Protein AF-H6QSP3-F1 (afdb_monomer_lite)

Secondary structure (DSSP, 8-state):
--TTHHHHHHHHHHHHHHHHHTTTS--HHHHHHHHHHHHHHHTS-HHHHHHHH--SPPPSS----HHHHHHHHHHHHHHHHS--------TTEEE-SSSSEEEETT-SSTTEEEEEEB-TTSPBPPHHHHHHHHHHHHHHHHHHHHHHHHHTT--HHHHHHHHHHHHHHHHHHHH--STT---SSEEEE-STT--TTT-TT-GGGGG--HHHHHHHHHHHS---HHHHHHHHHHHHHHHHHHH-HHHHHHHH-

Sequence (253 aa):
MVPETAPHLVDTFQAAHEDDSTRTWSSPESEKMIGFLFKMLEKERIGYVAQYFNAGPMSTKPPNTPENVYLQQFYAKFYTSCDKTNRCISQGSAYHPKLSITMDVTARRKGYGLIRISKEDKNVVPLPEIYRRFNKLVKALYYFHSRILAHLKVGEHKSKKRKGELFLWLIEIIIGPKKGHFPLVGFTKINENLAPWEDVTHEAFGSLKQIHVQLIKYFSQWETEDALKRTAAVVTTAWFQDHYPADMARLIA

Foldseek 3Di:
DDPPVQVVLLVVVCVVCVVVQVVLPQDPLLVLLLVLLVVVCVVDDPVVLCVLLPLDADDPDDDPDPVVVLLVVLLVVLLVLFDQPPDFQDPLKDQDPPFQKIWQLVDPDFQKIFIFGHAPVRGGQHPVLLSRLLSSLLSNLLVSLLVLCVVVVPDDVVSSVLSVVLSVQVSCQARNPPPLEDHNGGMDGHDGSDDLSSDPPRSRVVRDHPLNRLSSPSSHDRDDSVSSSSNSSSSNSVSCVVPPVVSSVVSSD

Structure (mmCIF, N/CA/C/O backbone):
data_AF-H6QSP3-F1
#
_entry.id   AF-H6QSP3-F1
#
loop_
_atom_site.group_PDB
_atom_site.id
_atom_site.type_symbol
_atom_site.label_atom_id
_atom_site.label_alt_id
_atom_site.label_comp_id
_atom_site.label_asym_id
_atom_site.label_entity_id
_atom_site.label_seq_id
_atom_site.pdbx_PDB_ins_code
_atom_site.Cartn_x
_atom_site.Cartn_y
_atom_site.Cartn_z
_atom_site.occupancy
_atom_site.B_iso_or_equiv
_atom_site.auth_seq_id
_atom_site.auth_comp_id
_atom_site.auth_asym_id
_atom_site.auth_atom_id
_atom_site.pdbx_PDB_model_num
ATOM 1 N N . MET A 1 1 ? 11.652 -3.000 -40.294 1.00 33.41 1 MET A N 1
ATOM 2 C CA . MET A 1 1 ? 11.414 -3.264 -38.859 1.00 33.41 1 MET A CA 1
ATOM 3 C C . MET A 1 1 ? 10.178 -2.482 -38.491 1.00 33.41 1 MET A C 1
ATOM 5 O O . MET A 1 1 ? 10.233 -1.265 -38.574 1.00 33.41 1 MET A O 1
ATOM 9 N N . VAL A 1 2 ? 9.056 -3.158 -38.261 1.00 31.02 2 VAL A N 1
ATOM 10 C CA . VAL A 1 2 ? 7.745 -2.511 -38.114 1.00 31.02 2 VAL A CA 1
ATOM 11 C C . VAL A 1 2 ? 7.520 -2.192 -36.629 1.00 31.02 2 VAL A C 1
ATOM 13 O O . VAL A 1 2 ? 7.447 -3.131 -35.842 1.00 31.02 2 VAL A O 1
ATOM 16 N N . PRO A 1 3 ? 7.431 -0.909 -36.224 1.00 35.66 3 PRO A N 1
ATOM 17 C CA . PRO A 1 3 ? 7.110 -0.495 -34.853 1.00 35.66 3 PRO A CA 1
ATOM 18 C C . PRO A 1 3 ? 5.602 -0.576 -34.532 1.00 35.66 3 PRO A C 1
ATOM 20 O O . PRO A 1 3 ? 5.185 -0.228 -33.433 1.00 35.66 3 PRO A O 1
ATOM 23 N N . GLU A 1 4 ? 4.774 -1.004 -35.489 1.00 35.66 4 GLU A N 1
ATOM 24 C CA . GLU A 1 4 ? 3.303 -0.937 -35.432 1.00 35.66 4 GLU A CA 1
ATOM 25 C C . GLU A 1 4 ? 2.636 -2.129 -34.723 1.00 35.66 4 GLU A C 1
ATOM 27 O O . GLU A 1 4 ? 1.429 -2.109 -34.494 1.00 35.66 4 GLU A O 1
ATOM 32 N N . THR A 1 5 ? 3.385 -3.163 -34.328 1.00 44.62 5 THR A N 1
ATOM 33 C CA . THR A 1 5 ? 2.820 -4.347 -33.655 1.00 44.62 5 THR A CA 1
ATOM 34 C C . THR A 1 5 ? 2.544 -4.135 -32.167 1.00 44.62 5 THR A C 1
ATOM 36 O O . THR A 1 5 ? 1.601 -4.723 -31.647 1.00 44.62 5 THR A O 1
ATOM 39 N N . ALA A 1 6 ? 3.306 -3.284 -31.472 1.00 51.25 6 ALA A N 1
ATOM 40 C CA . ALA A 1 6 ? 3.118 -3.066 -30.035 1.00 51.25 6 ALA A CA 1
ATOM 41 C C . ALA A 1 6 ? 1.780 -2.377 -29.688 1.00 51.25 6 ALA A C 1
ATOM 43 O O . ALA A 1 6 ? 1.094 -2.881 -28.801 1.00 51.25 6 ALA A O 1
ATOM 44 N N . PRO A 1 7 ? 1.340 -1.305 -30.385 1.00 47.44 7 PRO A N 1
ATOM 45 C CA . PRO A 1 7 ? 0.039 -0.690 -30.119 1.00 47.44 7 PRO A CA 1
ATOM 46 C C . PRO A 1 7 ? -1.115 -1.656 -30.390 1.00 47.44 7 PRO A C 1
ATOM 48 O O . PRO A 1 7 ? -1.968 -1.834 -29.535 1.00 47.44 7 PRO A O 1
ATOM 51 N N . HIS A 1 8 ? -1.084 -2.373 -31.519 1.00 43.56 8 HIS A N 1
ATOM 52 C CA . HIS A 1 8 ? -2.148 -3.308 -31.884 1.00 43.56 8 HIS A CA 1
ATOM 53 C C . HIS A 1 8 ? -2.240 -4.498 -30.917 1.00 43.56 8 HIS A C 1
ATOM 55 O O . HIS A 1 8 ? -3.339 -4.938 -30.592 1.00 43.56 8 HIS A O 1
ATOM 61 N N . LEU A 1 9 ? -1.117 -5.043 -30.436 1.00 46.47 9 LEU A N 1
ATOM 62 C CA . LEU A 1 9 ? -1.121 -6.126 -29.440 1.00 46.47 9 LEU A CA 1
ATOM 63 C C . LEU A 1 9 ? -1.622 -5.638 -28.077 1.00 46.47 9 LEU A C 1
ATOM 65 O O . LEU A 1 9 ? -2.381 -6.345 -27.417 1.00 46.47 9 LEU A O 1
ATOM 69 N N . VAL A 1 10 ? -1.260 -4.411 -27.699 1.00 48.28 10 VAL A N 1
ATOM 70 C CA . VAL A 1 10 ? -1.771 -3.733 -26.505 1.00 48.28 10 VAL A CA 1
ATOM 71 C C . VAL A 1 10 ? -3.276 -3.479 -26.623 1.00 48.28 10 VAL A C 1
ATOM 73 O O . VAL A 1 10 ? -3.996 -3.770 -25.674 1.00 48.28 10 VAL A O 1
ATOM 76 N N . ASP A 1 11 ? -3.769 -3.026 -27.774 1.00 47.22 11 ASP A N 1
ATOM 77 C CA . ASP A 1 11 ? -5.193 -2.783 -28.035 1.00 47.22 11 ASP A CA 1
ATOM 78 C C . ASP A 1 11 ? -5.989 -4.094 -28.115 1.00 47.22 11 ASP A C 1
ATOM 80 O O . ASP A 1 11 ? -7.104 -4.173 -27.612 1.00 47.22 11 ASP A O 1
ATOM 84 N N . THR A 1 12 ? -5.408 -5.161 -28.672 1.00 48.44 12 THR A N 1
ATOM 85 C CA . THR A 1 12 ? -6.046 -6.489 -28.752 1.00 48.44 12 THR A CA 1
ATOM 86 C C . THR A 1 12 ? -6.122 -7.152 -27.375 1.00 48.44 12 THR A C 1
ATOM 88 O O . THR A 1 12 ? -7.147 -7.734 -27.024 1.00 48.44 12 THR A O 1
ATOM 91 N N . PHE A 1 13 ? -5.070 -7.032 -26.559 1.00 49.88 13 PHE A N 1
ATOM 92 C CA . PHE A 1 13 ? -5.072 -7.484 -25.166 1.00 49.88 13 PHE A CA 1
ATOM 93 C C . PHE A 1 13 ? -6.041 -6.657 -24.314 1.00 49.88 13 PHE A C 1
ATOM 95 O O . PHE A 1 13 ? -6.789 -7.206 -23.508 1.00 49.88 13 PHE A O 1
ATOM 102 N N . GLN A 1 14 ? -6.081 -5.339 -24.526 1.00 48.78 14 GLN A N 1
ATOM 103 C CA . GLN A 1 14 ? -7.055 -4.460 -23.890 1.00 48.78 14 GLN A CA 1
ATOM 104 C C . GLN A 1 14 ? -8.477 -4.822 -24.299 1.00 48.78 14 GLN A C 1
ATOM 106 O O . GLN A 1 14 ? -9.283 -5.001 -23.410 1.00 48.78 14 GLN A O 1
ATOM 111 N N . ALA A 1 15 ? -8.788 -5.050 -25.571 1.00 49.44 15 ALA A N 1
ATOM 112 C CA . ALA A 1 15 ? -10.122 -5.480 -25.990 1.00 49.44 15 ALA A CA 1
ATOM 113 C C . ALA A 1 15 ? -10.512 -6.851 -25.400 1.00 49.44 15 ALA A C 1
ATOM 115 O O . ALA A 1 15 ? -11.664 -7.065 -25.028 1.00 49.44 15 ALA A O 1
ATOM 116 N N . ALA A 1 16 ? -9.550 -7.771 -25.256 1.00 44.62 16 ALA A N 1
ATOM 117 C CA . ALA A 1 16 ? -9.775 -9.085 -24.654 1.00 44.62 16 ALA A CA 1
ATOM 118 C C . ALA A 1 16 ? -9.947 -9.042 -23.126 1.00 44.62 16 ALA A C 1
ATOM 120 O O . ALA A 1 16 ? -10.483 -9.987 -22.547 1.00 44.62 16 ALA A O 1
ATOM 121 N N . HIS A 1 17 ? -9.453 -8.000 -22.454 1.00 44.69 17 HIS A N 1
ATOM 122 C CA . HIS A 1 17 ? -9.457 -7.882 -20.991 1.00 44.69 17 HIS A CA 1
ATOM 123 C C . HIS A 1 17 ? -10.157 -6.615 -20.489 1.00 44.69 17 HIS A C 1
ATOM 125 O O . HIS A 1 17 ? -10.226 -6.400 -19.286 1.00 44.69 17 HIS A O 1
ATOM 131 N N . GLU A 1 18 ? -10.718 -5.776 -21.355 1.00 41.81 18 GLU A N 1
ATOM 132 C CA . GLU A 1 18 ? -11.530 -4.613 -20.989 1.00 41.81 18 GLU A CA 1
ATOM 133 C C . GLU A 1 18 ? -12.836 -5.073 -20.352 1.00 41.81 18 GLU A C 1
ATOM 135 O O . GLU A 1 18 ? -13.265 -4.466 -19.378 1.00 41.81 18 GLU A O 1
ATOM 140 N N . ASP A 1 19 ? -13.396 -6.204 -20.787 1.00 35.31 19 ASP A N 1
ATOM 141 C CA . ASP A 1 19 ? -14.609 -6.773 -20.186 1.00 35.31 19 ASP A CA 1
ATOM 142 C C . ASP A 1 19 ? -14.331 -7.485 -18.838 1.00 35.31 19 ASP A C 1
ATOM 144 O O . ASP A 1 19 ? -15.218 -7.604 -17.997 1.00 35.31 19 ASP A O 1
ATOM 148 N N . ASP A 1 20 ? -13.081 -7.890 -18.565 1.00 36.78 20 ASP A N 1
ATOM 149 C CA . ASP A 1 20 ? -12.691 -8.592 -17.321 1.00 36.78 20 ASP A CA 1
ATOM 150 C C . ASP A 1 20 ? -12.034 -7.653 -16.279 1.00 36.78 20 ASP A C 1
ATOM 152 O O . ASP A 1 20 ? -12.266 -7.736 -15.068 1.00 36.78 20 ASP A O 1
ATOM 156 N N . SER A 1 21 ? -11.288 -6.648 -16.748 1.00 37.16 21 SER A N 1
ATOM 157 C CA . SER A 1 21 ? -10.692 -5.586 -15.922 1.00 37.16 21 SER A CA 1
ATOM 158 C C . SER A 1 21 ? -11.694 -4.504 -15.503 1.00 37.16 21 SER A C 1
ATOM 160 O O . SER A 1 21 ? -11.472 -3.827 -14.498 1.00 37.16 21 SER A O 1
ATOM 162 N N . THR A 1 22 ? -12.822 -4.361 -16.213 1.00 35.50 22 THR A N 1
ATOM 163 C CA . THR A 1 22 ? -13.947 -3.515 -15.775 1.00 35.50 22 THR A CA 1
ATOM 164 C C . THR A 1 22 ? -14.975 -4.274 -14.930 1.00 35.50 22 THR A C 1
ATOM 166 O O . THR A 1 22 ? -15.621 -3.663 -14.079 1.00 35.50 22 THR A O 1
ATOM 169 N N . ARG A 1 23 ? -15.079 -5.607 -15.044 1.00 34.78 23 ARG A N 1
ATOM 170 C CA . ARG A 1 23 ? -15.929 -6.433 -14.157 1.00 34.78 23 ARG A CA 1
ATOM 171 C C . ARG A 1 23 ? -15.404 -6.581 -12.733 1.00 34.78 23 ARG A C 1
ATOM 173 O O . ARG A 1 23 ? -16.174 -6.904 -11.834 1.00 34.78 23 ARG A O 1
ATOM 180 N N . THR A 1 24 ? -14.127 -6.289 -12.503 1.00 40.78 24 THR A N 1
ATOM 181 C CA . THR A 1 24 ? -13.535 -6.156 -11.161 1.00 40.78 24 THR A CA 1
ATOM 182 C C . THR A 1 24 ? -13.544 -4.710 -10.654 1.00 40.78 24 THR A C 1
ATOM 184 O O . THR A 1 24 ? -12.740 -4.331 -9.799 1.00 40.78 24 THR A O 1
ATOM 187 N N . TRP A 1 25 ? -14.482 -3.883 -11.132 1.00 47.00 25 TRP A N 1
ATOM 188 C CA . TRP A 1 25 ? -14.935 -2.744 -10.339 1.00 47.00 25 TRP A CA 1
ATOM 189 C C . TRP A 1 25 ? -15.487 -3.288 -9.024 1.00 47.00 25 TRP A C 1
ATOM 191 O O . TRP A 1 25 ? -16.322 -4.189 -9.023 1.00 47.00 25 TRP A O 1
ATOM 201 N N . SER A 1 26 ? -14.904 -2.793 -7.930 1.00 57.41 26 SER A N 1
ATOM 202 C CA . SER A 1 26 ? -15.221 -3.082 -6.531 1.00 57.41 26 SER A CA 1
ATOM 203 C C . SER A 1 26 ? -16.601 -3.701 -6.364 1.00 57.41 26 SER A C 1
ATOM 205 O O . SER A 1 26 ? -17.620 -3.069 -6.646 1.00 57.41 26 SER A O 1
ATOM 207 N N . SER A 1 27 ? -16.629 -4.951 -5.893 1.00 77.75 27 SER A N 1
ATOM 208 C CA . SER A 1 27 ? -17.895 -5.621 -5.625 1.00 77.75 27 SER A CA 1
ATOM 209 C C . SER A 1 27 ? -18.778 -4.714 -4.751 1.00 77.75 27 SER A C 1
ATOM 211 O O . SER A 1 27 ? -18.239 -3.924 -3.961 1.00 77.75 27 SER A O 1
ATOM 2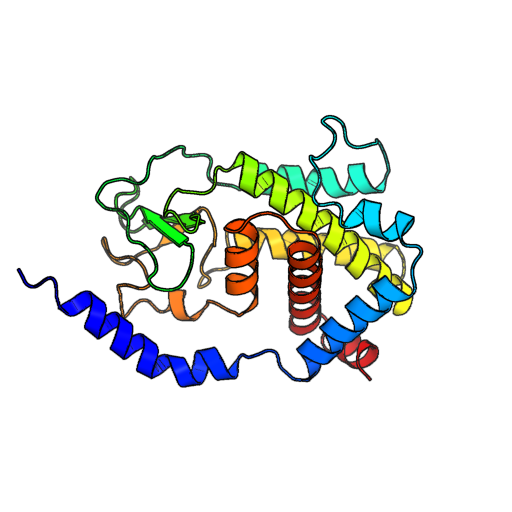13 N N . PRO A 1 28 ? -20.116 -4.787 -4.842 1.00 86.75 28 PRO A N 1
ATOM 214 C CA . PRO A 1 28 ? -20.993 -3.979 -3.995 1.00 86.75 28 PRO A CA 1
ATOM 215 C C . PRO A 1 28 ? -20.618 -4.051 -2.505 1.00 86.75 28 PRO A C 1
ATOM 217 O O . PRO A 1 28 ? -20.735 -3.071 -1.773 1.00 86.75 28 PRO A O 1
ATOM 220 N N . GLU A 1 29 ? -20.102 -5.193 -2.054 1.00 88.81 29 GLU A N 1
ATOM 221 C CA . GLU A 1 29 ? -19.576 -5.415 -0.707 1.00 88.81 29 GLU A CA 1
ATOM 222 C C . GLU A 1 29 ? -18.313 -4.596 -0.422 1.00 88.81 29 GLU A C 1
ATOM 224 O O . GLU A 1 29 ? -18.168 -4.041 0.668 1.00 88.81 29 GLU A O 1
ATOM 229 N N . SER A 1 30 ? -17.411 -4.489 -1.397 1.00 89.50 30 SER A N 1
ATOM 230 C CA . SER A 1 30 ? -16.190 -3.686 -1.300 1.00 89.50 30 SER A CA 1
ATOM 231 C C . SER A 1 30 ? -16.511 -2.197 -1.175 1.00 89.50 30 SER A C 1
ATOM 233 O O . SER A 1 30 ? -15.960 -1.527 -0.303 1.00 89.50 30 SER A O 1
ATOM 235 N N . GLU A 1 31 ? -17.445 -1.676 -1.975 1.00 91.50 31 GLU A N 1
ATOM 236 C CA . GLU A 1 31 ? -17.884 -0.276 -1.856 1.00 91.50 31 GLU A CA 1
ATOM 237 C C . GLU A 1 31 ? -18.607 -0.009 -0.533 1.00 91.50 31 GLU A C 1
ATOM 239 O O . GLU A 1 31 ? -18.352 1.007 0.119 1.00 91.50 31 GLU A O 1
ATOM 244 N N . LYS A 1 32 ? -19.445 -0.942 -0.062 1.00 94.31 32 LYS A N 1
ATOM 245 C CA . LYS A 1 32 ? -20.056 -0.842 1.273 1.00 94.31 32 LYS A CA 1
ATOM 246 C C . LYS A 1 32 ? -19.003 -0.804 2.377 1.00 94.31 32 LYS A C 1
ATOM 248 O O . LYS A 1 32 ? -19.127 0.001 3.298 1.00 94.31 32 LYS A O 1
ATOM 253 N N . MET A 1 33 ? -17.963 -1.632 2.281 1.00 95.06 33 MET A N 1
ATOM 254 C CA . MET A 1 33 ? -16.870 -1.659 3.254 1.00 95.06 33 MET A CA 1
ATOM 255 C C . MET A 1 33 ? -16.077 -0.355 3.235 1.00 95.06 33 MET A C 1
ATOM 257 O O . MET A 1 33 ? -15.838 0.231 4.289 1.00 95.06 33 MET A O 1
ATOM 261 N N . ILE A 1 34 ? -15.730 0.158 2.054 1.00 93.94 34 ILE A N 1
ATOM 262 C CA . ILE A 1 34 ? -15.084 1.467 1.920 1.00 93.94 34 ILE A CA 1
ATOM 263 C C . ILE A 1 34 ? -15.974 2.548 2.549 1.00 93.94 34 ILE A C 1
ATOM 265 O O . ILE A 1 34 ? -15.508 3.291 3.411 1.00 93.94 34 ILE A O 1
ATOM 269 N N . GLY A 1 35 ? -17.264 2.592 2.212 1.00 94.62 35 GLY A N 1
ATOM 270 C CA . GLY A 1 35 ? -18.222 3.532 2.796 1.00 94.62 35 GLY A CA 1
ATOM 271 C C . GLY A 1 35 ? -18.325 3.423 4.322 1.00 94.62 35 GLY A C 1
ATOM 272 O O . GLY A 1 35 ? -18.359 4.443 5.012 1.00 94.62 35 GLY A O 1
ATOM 273 N N . PHE A 1 36 ? -18.310 2.207 4.872 1.00 95.00 36 PHE A N 1
ATOM 274 C CA . PHE A 1 36 ? -18.244 1.972 6.316 1.00 95.00 36 PHE A CA 1
ATOM 275 C C . PHE A 1 36 ? -16.989 2.608 6.933 1.00 95.00 36 PHE A C 1
ATOM 277 O O . PHE A 1 36 ? -17.099 3.324 7.930 1.00 95.00 36 PHE A O 1
ATOM 284 N N . LEU A 1 37 ? -15.813 2.421 6.325 1.00 95.38 37 LEU A N 1
ATOM 285 C CA . LEU A 1 37 ? -14.552 3.000 6.805 1.00 95.38 37 LEU A CA 1
ATOM 286 C C . LEU A 1 37 ? -14.566 4.532 6.781 1.00 95.38 37 LEU A C 1
ATOM 288 O O . LEU A 1 37 ? -14.125 5.158 7.745 1.00 95.38 37 LEU A O 1
ATOM 292 N N . PHE A 1 38 ? -15.111 5.147 5.731 1.00 94.69 38 PHE A N 1
ATOM 293 C CA . PHE A 1 38 ? -15.255 6.605 5.667 1.00 94.69 38 PHE A CA 1
ATOM 294 C C . PHE A 1 38 ? -16.215 7.134 6.742 1.00 94.69 38 PHE A C 1
ATOM 296 O O . PHE A 1 38 ? -15.866 8.080 7.447 1.00 94.69 38 PHE A O 1
ATOM 303 N N . LYS A 1 39 ? -17.341 6.453 6.989 1.00 93.12 39 LYS A N 1
ATOM 304 C CA . LYS A 1 39 ? -18.237 6.779 8.114 1.00 93.12 39 LYS A CA 1
ATOM 305 C C . LYS A 1 39 ? -17.548 6.664 9.477 1.00 93.12 39 LYS A C 1
ATOM 307 O O . LYS A 1 39 ? -17.921 7.378 10.406 1.00 93.12 39 LYS A O 1
ATOM 312 N N . MET A 1 40 ? -16.560 5.774 9.641 1.00 90.69 40 MET A N 1
ATOM 313 C CA . MET A 1 40 ? -15.766 5.733 10.878 1.00 90.69 40 MET A CA 1
ATOM 314 C C . MET A 1 40 ? -14.941 7.009 11.062 1.00 90.69 40 MET A C 1
ATOM 316 O O . MET A 1 40 ? -14.849 7.494 12.185 1.00 90.69 40 MET A O 1
ATOM 320 N N . LEU A 1 41 ? -14.376 7.568 9.985 1.00 90.62 41 LEU A N 1
ATOM 321 C CA . LEU A 1 41 ? -13.618 8.824 10.048 1.00 90.62 41 LEU A CA 1
ATOM 322 C C . LEU A 1 41 ? -14.509 10.007 10.436 1.00 90.62 41 LEU A C 1
ATOM 324 O O . LEU A 1 41 ? -14.104 10.831 11.250 1.00 90.62 41 LEU A O 1
ATOM 328 N N . GLU A 1 42 ? -15.718 10.077 9.881 1.00 88.38 42 GLU A N 1
ATOM 329 C CA . GLU A 1 42 ? -16.677 11.163 10.135 1.00 88.38 42 GLU A CA 1
ATOM 330 C C . GLU A 1 42 ? -17.137 11.230 11.597 1.00 88.38 42 GLU A C 1
ATOM 332 O O . GLU A 1 42 ? -17.435 12.305 12.112 1.00 88.38 42 GLU A O 1
ATOM 337 N N . LYS A 1 43 ? -17.174 10.086 12.290 1.00 85.31 43 LYS A N 1
ATOM 338 C CA . LYS A 1 43 ? -17.587 9.991 13.701 1.00 85.31 43 LYS A CA 1
ATOM 339 C C . LYS A 1 43 ? -16.503 10.420 14.691 1.00 85.31 43 LYS A C 1
ATOM 341 O O . LYS A 1 43 ? -16.748 10.443 15.897 1.00 85.31 43 LYS A O 1
ATOM 346 N N . GLU A 1 44 ? -15.301 10.711 14.216 1.00 85.38 44 GLU A N 1
ATOM 347 C CA . GLU A 1 44 ? -14.122 10.914 15.051 1.00 85.38 44 GLU A CA 1
ATOM 348 C C . GLU A 1 44 ? -13.719 12.385 15.103 1.00 85.38 44 GLU A C 1
ATOM 350 O O . GLU A 1 44 ? -13.993 13.178 14.204 1.00 85.38 44 GLU A O 1
ATOM 355 N N . ARG A 1 45 ? -13.032 12.780 16.180 1.00 81.75 45 ARG A N 1
ATOM 356 C CA . ARG A 1 45 ? -12.548 14.161 16.301 1.00 81.75 45 ARG A CA 1
ATOM 357 C C . ARG A 1 45 ? -11.515 14.429 15.205 1.00 81.75 45 ARG A C 1
ATOM 359 O O . ARG A 1 45 ? -10.525 13.705 15.112 1.00 81.75 45 ARG A O 1
ATOM 366 N N . ILE A 1 46 ? -11.690 15.522 14.459 1.00 75.94 46 ILE A N 1
ATOM 367 C CA . ILE A 1 46 ? -10.831 15.909 13.321 1.00 75.94 46 ILE A CA 1
ATOM 368 C C . ILE A 1 46 ? -9.337 15.846 13.682 1.00 75.94 46 ILE A C 1
ATOM 370 O O . ILE A 1 46 ? -8.553 15.228 12.966 1.00 75.94 46 ILE A O 1
ATOM 374 N N . GLY A 1 47 ? -8.942 16.398 14.836 1.00 73.62 47 GLY A N 1
ATOM 375 C CA . GLY A 1 47 ? -7.543 16.381 15.287 1.00 73.62 47 GLY A CA 1
ATOM 376 C C . GLY A 1 47 ? -6.979 14.978 15.556 1.00 73.62 47 GLY A C 1
ATOM 377 O O . GLY A 1 47 ? -5.794 14.741 15.333 1.00 73.62 47 GLY A O 1
ATOM 378 N N . TYR A 1 48 ? -7.821 14.028 15.977 1.00 78.69 48 TYR A N 1
ATOM 379 C CA . TYR A 1 48 ? -7.414 12.636 16.178 1.00 78.69 48 TYR A CA 1
ATOM 380 C C . TYR A 1 48 ? -7.232 11.904 14.845 1.00 78.69 48 TYR A C 1
ATOM 382 O O . TYR A 1 48 ? -6.307 11.111 14.717 1.00 78.69 48 TYR A O 1
ATOM 390 N N . VAL A 1 49 ? -8.066 12.174 13.837 1.00 82.19 49 VAL A N 1
ATOM 391 C CA . VAL A 1 49 ? -7.910 11.601 12.488 1.00 82.19 49 VAL A CA 1
ATOM 392 C C . VAL A 1 49 ? -6.677 12.183 11.793 1.00 82.19 49 VAL A C 1
ATOM 394 O O . VAL A 1 49 ? -5.873 11.439 11.228 1.00 82.19 49 VAL A O 1
ATOM 397 N N . ALA A 1 50 ? -6.465 13.496 11.905 1.00 82.38 50 ALA A N 1
ATOM 398 C CA . ALA A 1 50 ? -5.358 14.196 11.259 1.00 82.38 50 ALA A CA 1
ATOM 399 C C . ALA A 1 50 ? -3.986 13.585 11.597 1.00 82.38 50 ALA A C 1
ATOM 401 O O . ALA A 1 50 ? -3.123 13.500 10.728 1.00 82.38 50 ALA A O 1
ATOM 402 N N . GLN A 1 51 ? -3.777 13.066 12.812 1.00 83.12 51 GLN A N 1
ATOM 403 C CA . GLN A 1 51 ? -2.494 12.449 13.175 1.00 83.12 51 GLN A CA 1
ATOM 404 C C . GLN A 1 51 ? -2.153 11.193 12.345 1.00 83.12 51 GLN A C 1
ATOM 406 O O . GLN A 1 51 ? -0.974 10.844 12.240 1.00 83.12 51 GLN A O 1
ATOM 411 N N . TYR A 1 52 ? -3.152 10.515 11.771 1.00 85.56 52 TYR A N 1
ATOM 412 C CA . TYR A 1 52 ? -2.995 9.289 10.979 1.00 85.56 52 TYR A CA 1
ATOM 413 C C . TYR A 1 52 ? -2.975 9.546 9.470 1.00 85.56 52 TYR A C 1
ATOM 415 O O . TYR A 1 52 ? -2.355 8.774 8.742 1.00 85.56 52 TYR A O 1
ATOM 423 N N . PHE A 1 53 ? -3.606 10.632 9.012 1.00 85.88 53 PHE A N 1
ATOM 424 C CA . PHE A 1 53 ? -3.809 10.919 7.587 1.00 85.88 53 PHE A CA 1
ATOM 425 C C . PHE A 1 53 ? -3.104 12.192 7.085 1.00 85.88 53 PHE A C 1
ATOM 427 O O . PHE A 1 53 ? -3.295 12.580 5.937 1.00 85.88 53 PHE A O 1
ATOM 434 N N . ASN A 1 54 ? -2.254 12.831 7.898 1.00 77.38 54 ASN A N 1
ATOM 435 C CA . ASN A 1 54 ? -1.559 14.052 7.484 1.00 77.38 54 ASN A CA 1
ATOM 436 C C . ASN A 1 54 ? -0.636 13.824 6.264 1.00 77.38 54 ASN A C 1
ATOM 438 O O . ASN A 1 54 ? 0.320 13.039 6.306 1.00 77.38 54 ASN A O 1
ATOM 442 N N . ALA A 1 55 ? -0.894 14.571 5.187 1.00 58.50 55 ALA A N 1
ATOM 443 C CA . ALA A 1 55 ? -0.085 14.595 3.970 1.00 58.50 55 ALA A CA 1
ATOM 444 C C . ALA A 1 55 ? 1.197 15.455 4.091 1.00 58.50 55 ALA A C 1
ATOM 446 O O . ALA A 1 55 ? 2.045 15.407 3.203 1.00 58.50 55 ALA A O 1
ATOM 447 N N . GLY A 1 56 ? 1.413 16.158 5.205 1.00 59.44 56 GLY A N 1
ATOM 448 C CA . GLY A 1 56 ? 2.624 16.938 5.477 1.00 59.44 56 GLY A CA 1
ATOM 449 C C . GLY A 1 56 ? 3.911 16.103 5.611 1.00 59.44 56 GLY A C 1
ATOM 450 O O . GLY A 1 56 ? 3.860 14.866 5.663 1.00 59.44 56 GLY A O 1
ATOM 451 N N . PRO A 1 57 ? 5.092 16.746 5.643 1.00 56.62 57 PRO A N 1
ATOM 452 C CA . PRO A 1 57 ? 6.361 16.048 5.830 1.00 56.62 57 PRO A CA 1
ATOM 453 C C . PRO A 1 57 ? 6.339 15.246 7.138 1.00 56.62 57 PRO A C 1
ATOM 455 O O . PRO A 1 57 ? 5.889 15.736 8.174 1.00 56.62 57 PRO A O 1
ATOM 458 N N . MET A 1 58 ? 6.814 13.995 7.101 1.00 56.72 58 MET A N 1
ATOM 459 C CA . MET A 1 58 ? 7.044 13.252 8.342 1.00 56.72 58 MET A CA 1
ATOM 460 C C . MET A 1 58 ? 8.057 14.032 9.182 1.00 56.72 58 MET A C 1
ATOM 462 O O . MET A 1 58 ? 9.121 14.386 8.677 1.00 56.72 58 MET A O 1
ATOM 466 N N . SER A 1 59 ? 7.730 14.289 10.454 1.00 55.00 59 SER A N 1
ATOM 467 C CA . SER A 1 59 ? 8.709 14.789 11.424 1.00 55.00 59 SER A CA 1
ATOM 468 C C . SER A 1 59 ? 9.973 13.934 11.336 1.00 55.00 59 SER A C 1
ATOM 470 O O . SER A 1 59 ? 9.887 12.704 11.353 1.00 55.00 59 SER A O 1
ATOM 472 N N . THR A 1 60 ? 11.140 14.577 11.266 1.00 50.81 60 THR A N 1
ATOM 473 C CA . THR A 1 60 ? 12.450 13.907 11.182 1.00 50.81 60 THR A CA 1
ATOM 474 C C . THR A 1 60 ? 12.718 12.992 12.380 1.00 50.81 60 THR A C 1
ATOM 476 O O . THR A 1 60 ? 13.547 12.088 12.294 1.00 50.81 60 THR A O 1
ATOM 479 N N . LYS A 1 61 ? 11.973 13.179 13.478 1.00 56.47 61 LYS A N 1
ATOM 480 C CA . LYS A 1 61 ? 11.851 12.232 14.587 1.00 56.47 61 LYS A CA 1
ATOM 481 C C . LYS A 1 61 ? 10.365 11.983 14.880 1.00 56.47 61 LYS A C 1
ATOM 483 O O . LYS A 1 61 ? 9.710 12.867 15.444 1.00 56.47 61 LYS A O 1
ATOM 488 N N . PRO A 1 62 ? 9.792 10.828 14.495 1.00 61.12 62 PRO A N 1
ATOM 489 C CA . PRO A 1 62 ? 8.452 10.467 14.939 1.00 61.12 62 PRO A CA 1
ATOM 490 C C . PRO A 1 62 ? 8.441 10.339 16.475 1.00 61.12 62 PRO A C 1
ATOM 492 O O . PRO A 1 62 ? 9.435 9.893 17.052 1.00 61.12 62 PRO A O 1
ATOM 495 N N . PRO A 1 63 ? 7.353 10.733 17.160 1.00 64.50 63 PRO A N 1
ATOM 496 C CA . PRO A 1 63 ? 7.287 10.660 18.617 1.00 64.50 63 PRO A CA 1
ATOM 497 C C . PRO A 1 63 ? 7.461 9.213 19.096 1.00 64.50 63 PRO A C 1
ATOM 499 O O . PRO A 1 63 ? 6.944 8.286 18.471 1.00 64.50 63 PRO A O 1
ATOM 502 N N . ASN A 1 64 ? 8.177 9.010 20.204 1.00 72.12 64 ASN A N 1
ATOM 503 C CA . ASN A 1 64 ? 8.448 7.682 20.761 1.00 72.12 64 ASN A CA 1
ATOM 504 C C . ASN A 1 64 ? 7.209 7.118 21.483 1.00 72.12 64 ASN A C 1
ATOM 506 O O . ASN A 1 64 ? 7.155 7.062 22.708 1.00 72.12 64 ASN A O 1
ATOM 510 N N . THR A 1 65 ? 6.177 6.765 20.717 1.00 80.75 65 THR A N 1
ATOM 511 C CA . THR A 1 65 ? 4.958 6.121 21.220 1.00 80.75 65 THR A CA 1
ATOM 512 C C . THR A 1 65 ? 5.038 4.602 21.030 1.00 80.75 65 THR A C 1
ATOM 514 O O . THR A 1 65 ? 5.677 4.147 20.077 1.00 80.75 65 THR A O 1
ATOM 517 N N . PRO A 1 66 ? 4.344 3.794 21.858 1.00 83.06 66 PRO A N 1
ATOM 518 C CA . PRO A 1 66 ? 4.273 2.341 21.664 1.00 83.06 66 PRO A CA 1
ATOM 519 C C . PRO A 1 66 ? 3.792 1.937 20.261 1.00 83.06 66 PRO A C 1
ATOM 521 O O . PRO A 1 66 ? 4.293 0.975 19.686 1.00 83.06 66 PRO A O 1
ATOM 524 N N . GLU A 1 67 ? 2.862 2.708 19.685 1.00 85.62 67 GLU A N 1
ATOM 525 C CA . GLU A 1 67 ? 2.408 2.546 18.299 1.00 85.62 67 GLU A CA 1
ATOM 526 C C . GLU A 1 67 ? 3.563 2.721 17.309 1.00 85.62 67 GLU A C 1
ATOM 528 O O . GLU A 1 67 ? 3.804 1.843 16.483 1.00 85.62 67 GLU A O 1
ATOM 533 N N . ASN A 1 68 ? 4.309 3.825 17.400 1.00 82.00 68 ASN A N 1
ATOM 534 C CA . ASN A 1 68 ? 5.408 4.079 16.475 1.00 82.00 68 ASN A CA 1
ATOM 535 C C . ASN A 1 68 ? 6.503 3.023 16.613 1.00 82.00 68 ASN A C 1
ATOM 537 O O . ASN A 1 68 ? 6.980 2.540 15.591 1.00 82.00 68 ASN A O 1
ATOM 541 N N . VAL A 1 69 ? 6.846 2.612 17.839 1.00 86.56 69 VAL A N 1
ATOM 542 C CA . VAL A 1 69 ? 7.792 1.510 18.094 1.00 86.56 69 VAL A CA 1
ATOM 543 C C . VAL A 1 69 ? 7.318 0.221 17.421 1.00 86.56 69 VAL A C 1
ATOM 545 O O . VAL A 1 69 ? 8.097 -0.441 16.737 1.00 86.56 69 VAL A O 1
ATOM 548 N N . TYR A 1 70 ? 6.031 -0.109 17.546 1.00 89.62 70 TYR A N 1
ATOM 549 C CA . TYR A 1 70 ? 5.439 -1.270 16.886 1.00 89.62 70 TYR A CA 1
ATOM 550 C C . TYR A 1 70 ? 5.490 -1.177 15.353 1.00 89.62 70 TYR A C 1
ATOM 552 O O . TYR A 1 70 ? 5.723 -2.189 14.691 1.00 89.62 70 TYR A O 1
ATOM 560 N N . LEU A 1 71 ? 5.292 0.010 14.777 1.00 91.38 71 LEU A N 1
ATOM 561 C CA . LEU A 1 71 ? 5.312 0.215 13.327 1.00 91.38 71 LEU A CA 1
ATOM 562 C C . LEU A 1 71 ? 6.729 0.218 12.728 1.00 91.38 71 LEU A C 1
ATOM 564 O O . LEU A 1 71 ? 6.898 -0.213 11.585 1.00 91.38 71 LEU A O 1
ATOM 568 N N . GLN A 1 72 ? 7.755 0.617 13.495 1.00 89.75 72 GLN A N 1
ATOM 569 C CA . GLN A 1 72 ? 9.146 0.695 13.017 1.00 89.75 72 GLN A CA 1
ATOM 570 C C . GLN A 1 72 ? 9.658 -0.616 12.414 1.00 89.75 72 GLN A C 1
ATOM 572 O O . GLN A 1 72 ? 10.385 -0.589 11.423 1.00 89.75 72 GLN A O 1
ATOM 577 N N . GLN A 1 73 ? 9.264 -1.769 12.958 1.00 92.69 73 GLN A N 1
ATOM 578 C CA . GLN A 1 73 ? 9.699 -3.063 12.422 1.00 92.69 73 GLN A CA 1
ATOM 579 C C . GLN A 1 73 ? 9.228 -3.288 10.974 1.00 92.69 73 GLN A C 1
ATOM 581 O O . GLN A 1 73 ? 9.951 -3.880 10.175 1.00 92.69 73 GLN A O 1
ATOM 586 N N . PHE A 1 74 ? 8.043 -2.785 10.609 1.00 93.75 74 PHE A N 1
ATOM 587 C CA . PHE A 1 74 ? 7.496 -2.921 9.257 1.00 93.75 74 PHE A CA 1
ATOM 588 C C . PHE A 1 74 ? 8.114 -1.905 8.305 1.00 93.75 74 PHE A C 1
ATOM 590 O O . PHE A 1 74 ? 8.408 -2.252 7.163 1.00 93.75 74 PHE A O 1
ATOM 597 N N . TYR A 1 75 ? 8.390 -0.688 8.784 1.00 92.88 75 TYR A N 1
ATOM 598 C CA . TYR A 1 75 ? 9.155 0.302 8.025 1.00 92.88 75 TYR A CA 1
ATOM 599 C C . TYR A 1 75 ? 10.545 -0.241 7.684 1.00 92.88 75 TYR A C 1
ATOM 601 O O . TYR A 1 75 ? 10.932 -0.284 6.515 1.00 92.88 75 TYR A O 1
ATOM 609 N N . ALA A 1 76 ? 11.263 -0.751 8.688 1.00 91.38 76 ALA A N 1
ATOM 610 C CA . ALA A 1 76 ? 12.575 -1.355 8.505 1.00 91.38 76 ALA A CA 1
ATOM 611 C C . ALA A 1 76 ? 12.515 -2.537 7.530 1.00 91.38 76 ALA A C 1
ATOM 613 O O . ALA A 1 76 ? 13.308 -2.583 6.593 1.00 91.38 76 ALA A O 1
ATOM 614 N N . LYS A 1 77 ? 11.547 -3.451 7.695 1.00 92.94 77 LYS A N 1
ATOM 615 C CA . LYS A 1 77 ? 11.375 -4.607 6.804 1.00 92.94 77 LYS A CA 1
ATOM 616 C C . LYS A 1 77 ? 11.111 -4.192 5.356 1.00 92.94 77 LYS A C 1
ATOM 618 O O . LYS A 1 77 ? 11.711 -4.764 4.451 1.00 92.94 77 LYS A O 1
ATOM 623 N N . PHE A 1 78 ? 10.242 -3.211 5.123 1.00 92.00 78 PHE A N 1
ATOM 624 C CA . PHE A 1 78 ? 9.978 -2.702 3.778 1.00 92.00 78 PHE A CA 1
ATOM 625 C C . PHE A 1 78 ? 11.248 -2.106 3.163 1.00 92.00 78 PHE A C 1
ATOM 627 O O . PHE A 1 78 ? 11.654 -2.498 2.072 1.00 92.00 78 PHE A O 1
ATOM 634 N N . TYR A 1 79 ? 11.938 -1.228 3.896 1.00 89.62 79 TYR A N 1
ATOM 635 C CA . TYR A 1 79 ? 13.155 -0.576 3.413 1.00 89.62 79 TYR A CA 1
ATOM 636 C C . TYR A 1 79 ? 14.289 -1.561 3.099 1.00 89.62 79 TYR A C 1
ATOM 638 O O . TYR A 1 79 ? 15.018 -1.382 2.122 1.00 89.62 79 TYR A O 1
ATOM 646 N N . THR A 1 80 ? 14.466 -2.599 3.920 1.00 89.44 80 THR A N 1
ATOM 647 C CA . THR A 1 80 ? 15.493 -3.622 3.686 1.00 89.44 80 THR A CA 1
ATOM 648 C C . THR A 1 80 ? 15.137 -4.565 2.546 1.00 89.44 80 THR A C 1
ATOM 650 O O . THR A 1 80 ? 16.052 -5.066 1.899 1.00 89.44 80 THR A O 1
ATOM 653 N N . SER A 1 81 ? 13.845 -4.776 2.286 1.00 87.19 81 SER A N 1
ATOM 654 C CA . SER A 1 81 ? 13.366 -5.646 1.207 1.00 87.19 81 SER A CA 1
ATOM 655 C C . SER A 1 81 ? 13.351 -4.948 -0.156 1.00 87.19 81 SER A C 1
ATOM 657 O O . SER A 1 81 ? 13.463 -5.616 -1.180 1.00 87.19 81 SER A O 1
ATOM 659 N N . CYS A 1 82 ? 13.216 -3.619 -0.191 1.00 84.56 82 CYS A N 1
ATOM 660 C CA . CYS A 1 82 ? 13.208 -2.857 -1.436 1.00 84.56 82 CYS A CA 1
ATOM 661 C C . CYS A 1 82 ? 14.533 -2.974 -2.191 1.00 84.56 82 CYS A C 1
ATOM 663 O O . CYS A 1 82 ? 15.615 -2.836 -1.616 1.00 84.56 82 CYS A O 1
ATOM 665 N N . ASP A 1 83 ? 14.442 -3.105 -3.515 1.00 81.56 83 ASP A N 1
ATOM 666 C CA . ASP A 1 83 ? 15.613 -2.980 -4.371 1.00 81.56 83 ASP A CA 1
ATOM 667 C C . ASP A 1 83 ? 16.164 -1.542 -4.328 1.00 81.56 83 ASP A C 1
ATOM 669 O O . ASP A 1 83 ? 15.473 -0.577 -4.677 1.00 81.56 83 ASP A O 1
ATOM 673 N N . LYS A 1 84 ? 17.432 -1.419 -3.920 1.00 78.56 84 LYS A N 1
ATOM 674 C CA . LYS A 1 84 ? 18.156 -0.147 -3.743 1.00 78.56 84 LYS A CA 1
ATOM 675 C C . LYS A 1 84 ? 18.949 0.265 -4.981 1.00 78.56 84 LYS A C 1
ATOM 677 O O . LYS A 1 84 ? 19.719 1.222 -4.924 1.00 78.56 84 LYS A O 1
ATOM 682 N N . THR A 1 85 ? 18.816 -0.468 -6.084 1.00 70.81 85 THR A N 1
ATOM 683 C CA . THR A 1 85 ? 19.630 -0.247 -7.274 1.00 70.81 85 THR A CA 1
ATOM 684 C C . THR A 1 85 ? 19.239 1.079 -7.928 1.00 70.81 85 THR A C 1
ATOM 686 O O . THR A 1 85 ? 18.216 1.178 -8.601 1.00 70.81 85 THR A O 1
ATOM 689 N N . ASN A 1 86 ? 20.059 2.113 -7.751 1.00 58.94 86 ASN A N 1
ATOM 690 C CA . ASN A 1 86 ? 19.819 3.438 -8.319 1.00 58.94 86 ASN A CA 1
ATOM 691 C C . ASN A 1 86 ? 20.179 3.470 -9.815 1.00 58.94 86 ASN A C 1
ATOM 693 O O . ASN A 1 86 ? 21.185 4.057 -10.209 1.00 58.94 86 ASN A O 1
ATOM 697 N N . ARG A 1 87 ? 19.414 2.757 -10.649 1.00 59.31 87 ARG A N 1
ATOM 698 C CA . ARG A 1 87 ? 19.547 2.845 -12.105 1.00 59.31 87 ARG A CA 1
ATOM 699 C C . ARG A 1 87 ? 18.661 3.959 -12.630 1.00 59.31 87 ARG A C 1
ATOM 701 O O . ARG A 1 87 ? 17.466 3.982 -12.341 1.00 59.31 87 ARG A O 1
ATOM 708 N N . CYS A 1 88 ? 19.248 4.826 -13.446 1.00 54.19 88 CYS A N 1
ATOM 709 C CA . CYS A 1 88 ? 18.473 5.621 -14.381 1.00 54.19 88 CYS A CA 1
ATOM 710 C C . CYS A 1 88 ? 17.728 4.677 -15.328 1.00 54.19 88 CYS A C 1
ATOM 712 O O . CYS A 1 88 ? 18.249 3.620 -15.689 1.00 54.19 88 CYS A O 1
ATOM 714 N N . ILE A 1 89 ? 16.526 5.084 -15.724 1.00 57.19 89 ILE A N 1
ATOM 715 C CA . ILE A 1 89 ? 15.787 4.479 -16.830 1.00 57.19 89 ILE A CA 1
ATOM 716 C C . ILE A 1 89 ? 16.746 4.430 -18.027 1.00 57.19 89 ILE A C 1
ATOM 718 O O . ILE A 1 89 ? 17.210 5.470 -18.495 1.00 57.19 89 ILE A O 1
ATOM 722 N N . SER A 1 90 ? 17.134 3.231 -18.457 1.00 58.53 90 SER A N 1
ATOM 723 C CA . SER A 1 90 ? 17.980 3.065 -19.638 1.00 58.53 90 SER A CA 1
ATOM 724 C C . SER A 1 90 ? 17.138 3.291 -20.898 1.00 58.53 90 SER A C 1
ATOM 726 O O . SER A 1 90 ? 15.915 3.153 -20.860 1.00 58.53 90 SER A O 1
ATOM 728 N N . GLN A 1 91 ? 17.778 3.575 -22.038 1.00 57.28 91 GLN A N 1
ATOM 729 C CA . GLN A 1 91 ? 17.100 3.681 -23.344 1.00 57.28 91 GLN A CA 1
ATOM 730 C C . GLN A 1 91 ? 16.299 2.418 -23.740 1.00 57.28 91 GLN A C 1
ATOM 732 O O . GLN A 1 91 ? 15.540 2.471 -24.699 1.00 57.28 91 GLN A O 1
ATOM 737 N N . GLY A 1 92 ? 16.434 1.304 -23.008 1.00 64.19 92 GLY A N 1
ATOM 738 C CA . GLY A 1 92 ? 15.673 0.067 -23.198 1.00 64.19 92 GLY A CA 1
ATOM 739 C C . GLY A 1 92 ? 14.594 -0.189 -22.143 1.00 64.19 92 GLY A C 1
ATOM 740 O O . GLY A 1 92 ? 14.216 -1.338 -21.954 1.00 64.19 92 GLY A O 1
ATOM 741 N N . SER A 1 93 ? 14.136 0.824 -21.402 1.00 81.38 93 SER A N 1
ATOM 742 C CA . SER A 1 93 ? 13.052 0.629 -20.432 1.00 81.38 93 SER A CA 1
ATOM 743 C C . SER A 1 93 ? 11.685 0.628 -21.115 1.00 81.38 93 SER A C 1
ATOM 745 O O . SER A 1 93 ? 11.338 1.566 -21.833 1.00 81.38 93 SER A O 1
ATOM 747 N N . ALA A 1 94 ? 10.891 -0.402 -20.846 1.00 86.81 94 ALA A N 1
ATOM 748 C CA . ALA A 1 94 ? 9.508 -0.488 -21.285 1.00 86.81 94 ALA A CA 1
ATOM 749 C C . ALA A 1 94 ? 8.614 0.306 -20.325 1.00 86.81 94 ALA A C 1
ATOM 751 O O . ALA A 1 94 ? 8.768 0.234 -19.100 1.00 86.81 94 ALA A O 1
ATOM 752 N N . TYR A 1 95 ? 7.658 1.057 -20.860 1.00 87.50 95 TYR A N 1
ATOM 753 C CA . TYR A 1 95 ? 6.651 1.764 -20.069 1.00 87.50 95 TYR A CA 1
ATOM 754 C C . TYR A 1 95 ? 5.313 1.067 -20.219 1.00 87.50 95 TYR A C 1
ATOM 756 O O . TYR A 1 95 ? 4.925 0.711 -21.331 1.00 87.50 95 TYR A O 1
ATOM 764 N N . HIS A 1 96 ? 4.591 0.902 -19.115 1.00 87.06 96 HIS A N 1
ATOM 765 C CA . HIS A 1 96 ? 3.244 0.369 -19.210 1.00 87.06 96 HIS A CA 1
ATOM 766 C C . HIS A 1 96 ? 2.310 1.413 -19.856 1.00 87.06 96 HIS A C 1
ATOM 768 O O . HIS A 1 96 ? 2.335 2.579 -19.456 1.00 87.06 96 HIS A O 1
ATOM 774 N N . PRO A 1 97 ? 1.449 1.025 -20.814 1.00 83.00 97 PRO A N 1
ATOM 775 C CA . PRO A 1 97 ? 0.646 1.972 -21.595 1.00 83.00 97 PRO A CA 1
ATOM 776 C C . PRO A 1 97 ? -0.383 2.764 -20.768 1.00 83.00 97 PRO A C 1
ATOM 778 O O . PRO A 1 97 ? -0.668 3.912 -21.088 1.00 83.00 97 PRO A O 1
ATOM 781 N N . LYS A 1 98 ? -0.936 2.169 -19.698 1.00 83.31 98 LYS A N 1
ATOM 782 C CA . LYS A 1 98 ? -2.018 2.764 -18.873 1.00 83.31 98 LYS A CA 1
ATOM 783 C C . LYS A 1 98 ? -1.669 3.014 -17.395 1.00 83.31 98 LYS A C 1
ATOM 785 O O . LYS A 1 98 ? -2.437 3.648 -16.682 1.00 83.31 98 LYS A O 1
ATOM 790 N N . LEU A 1 99 ? -0.550 2.489 -16.898 1.00 87.75 99 LEU A N 1
ATOM 791 C CA . LEU A 1 99 ? -0.219 2.455 -15.466 1.00 87.75 99 LEU A CA 1
ATOM 792 C C . LEU A 1 99 ? 1.136 3.115 -15.279 1.00 87.75 99 LEU A C 1
ATOM 794 O O . LEU A 1 99 ? 2.016 2.959 -16.120 1.00 87.75 99 LEU A O 1
ATOM 798 N N . SER A 1 100 ? 1.318 3.818 -14.166 1.00 91.75 100 SER A N 1
ATOM 799 C CA . SER A 1 100 ? 2.563 4.523 -13.856 1.00 91.75 100 SER A CA 1
ATOM 800 C C . SER A 1 100 ? 3.643 3.560 -13.342 1.00 91.75 100 SER A C 1
ATOM 802 O O . SER A 1 100 ? 4.094 3.643 -12.200 1.00 91.75 100 SER A O 1
ATOM 804 N N . ILE A 1 101 ? 4.019 2.598 -14.179 1.00 90.38 101 ILE A N 1
ATOM 805 C CA . ILE A 1 101 ? 5.083 1.626 -13.938 1.00 90.38 101 ILE A CA 1
ATOM 806 C C . ILE A 1 101 ? 5.970 1.514 -15.178 1.00 90.38 101 ILE A C 1
ATOM 808 O O . ILE A 1 101 ? 5.528 1.676 -16.317 1.00 90.38 101 ILE A O 1
ATOM 812 N N . THR A 1 102 ? 7.237 1.213 -14.943 1.00 89.88 102 THR A N 1
ATOM 813 C CA . THR A 1 102 ? 8.249 0.995 -15.974 1.00 89.88 102 THR A CA 1
ATOM 814 C C . THR A 1 102 ? 9.103 -0.209 -15.611 1.00 89.88 102 THR A C 1
ATOM 816 O O . THR A 1 102 ? 9.238 -0.554 -14.433 1.00 89.88 102 THR A O 1
ATOM 819 N N . MET A 1 103 ? 9.666 -0.862 -16.619 1.00 88.31 103 MET A N 1
ATOM 820 C CA . MET A 1 103 ? 10.530 -2.015 -16.451 1.00 88.31 103 MET A CA 1
ATOM 821 C C . MET A 1 103 ? 11.837 -1.840 -17.217 1.00 88.31 103 MET A C 1
ATOM 823 O O . MET A 1 103 ? 11.834 -1.685 -18.435 1.00 88.31 103 MET A O 1
ATOM 827 N N . ASP A 1 104 ? 12.957 -1.936 -16.503 1.00 86.75 104 ASP A N 1
ATOM 828 C CA . ASP A 1 104 ? 14.274 -2.125 -17.110 1.00 86.75 104 ASP A CA 1
ATOM 829 C C . ASP A 1 104 ? 14.455 -3.619 -17.428 1.00 86.75 104 ASP A C 1
ATOM 831 O O . ASP A 1 104 ? 14.757 -4.426 -16.540 1.00 86.75 104 ASP A O 1
ATOM 835 N N . VAL A 1 105 ? 14.240 -3.985 -18.696 1.00 80.62 105 VAL A N 1
ATOM 836 C CA . VAL A 1 105 ? 14.451 -5.345 -19.235 1.00 80.62 105 VAL A CA 1
ATOM 837 C C . VAL A 1 105 ? 15.926 -5.630 -19.541 1.00 80.62 105 VAL A C 1
ATOM 839 O O . VAL A 1 105 ? 16.311 -6.776 -19.739 1.00 80.62 105 VAL A O 1
ATOM 842 N N . THR A 1 106 ? 16.788 -4.607 -19.498 1.00 72.75 106 THR A N 1
ATOM 843 C CA . THR A 1 106 ? 18.252 -4.731 -19.643 1.00 72.75 106 THR A CA 1
ATOM 844 C C . THR A 1 106 ? 18.944 -5.029 -18.306 1.00 72.75 106 THR A C 1
ATOM 846 O O . THR A 1 106 ? 20.149 -4.812 -18.111 1.00 72.75 106 THR A O 1
ATOM 849 N N . ALA A 1 107 ? 18.182 -5.520 -17.325 1.00 64.06 107 ALA A N 1
ATOM 850 C CA . ALA A 1 107 ? 18.708 -5.892 -16.027 1.00 64.06 107 ALA A CA 1
ATOM 851 C C . ALA A 1 107 ? 19.817 -6.953 -16.165 1.00 64.06 107 ALA A C 1
ATOM 853 O O . ALA A 1 107 ? 19.786 -7.836 -17.015 1.00 64.06 107 ALA A O 1
ATOM 854 N N . ARG A 1 108 ? 20.823 -6.896 -15.276 1.00 62.62 108 ARG A N 1
ATOM 855 C CA . ARG A 1 108 ? 22.016 -7.778 -15.327 1.00 62.62 108 ARG A CA 1
ATOM 856 C C . ARG A 1 108 ? 21.680 -9.271 -15.232 1.00 62.62 108 ARG A C 1
ATOM 858 O O . ARG A 1 108 ? 22.528 -10.114 -15.508 1.00 62.62 108 ARG A O 1
ATOM 865 N N . ARG A 1 109 ? 20.477 -9.596 -14.766 1.00 72.81 109 ARG A N 1
ATOM 866 C CA . ARG A 1 109 ? 20.031 -10.958 -14.526 1.00 72.81 109 ARG A CA 1
ATOM 867 C C . ARG A 1 109 ? 19.200 -11.409 -15.722 1.00 72.81 109 ARG A C 1
ATOM 869 O O . ARG A 1 109 ? 18.040 -11.037 -15.831 1.00 72.81 109 ARG A O 1
ATOM 876 N N . LYS A 1 110 ? 19.802 -12.221 -16.594 1.00 77.00 110 LYS A N 1
ATOM 877 C CA . LYS A 1 110 ? 19.129 -12.800 -17.767 1.00 77.00 110 LYS A CA 1
ATOM 878 C C . LYS A 1 110 ? 17.789 -13.437 -17.364 1.00 77.00 110 LYS A C 1
ATOM 880 O O . LYS A 1 110 ? 17.749 -14.207 -16.401 1.00 77.00 110 LYS A O 1
ATOM 885 N N . GLY A 1 111 ? 16.718 -13.106 -18.089 1.00 81.94 111 GLY A N 1
ATOM 886 C CA . GLY A 1 111 ? 15.352 -13.578 -17.816 1.00 81.94 111 GLY A CA 1
ATOM 887 C C . GLY A 1 111 ? 14.651 -12.883 -16.642 1.00 81.94 111 GLY A C 1
ATOM 888 O O . GLY A 1 111 ? 13.669 -13.406 -16.116 1.00 81.94 111 GLY A O 1
ATOM 889 N N . TYR A 1 112 ? 15.168 -11.742 -16.179 1.00 84.25 112 TYR A N 1
ATOM 890 C CA . TYR A 1 112 ? 14.529 -10.913 -15.160 1.00 84.25 112 TYR A CA 1
ATOM 891 C C . TYR A 1 112 ? 14.506 -9.449 -15.593 1.00 84.25 112 TYR A C 1
ATOM 893 O O . TYR A 1 112 ? 15.492 -8.944 -16.117 1.00 84.25 112 TYR A O 1
ATOM 901 N N . GLY A 1 113 ? 13.405 -8.766 -15.292 1.00 85.19 113 GLY A N 1
ATOM 902 C CA . GLY A 1 113 ? 13.251 -7.321 -15.435 1.00 85.19 113 GLY A CA 1
ATOM 903 C C . GLY A 1 113 ? 13.177 -6.643 -14.070 1.00 85.19 113 GLY A C 1
ATOM 904 O O . GLY A 1 113 ? 12.691 -7.233 -13.099 1.00 85.19 113 GLY A O 1
ATOM 905 N N . LEU A 1 114 ? 13.670 -5.408 -13.978 1.00 87.06 114 LEU A N 1
ATOM 906 C CA . LEU A 1 114 ? 13.524 -4.569 -12.786 1.00 87.06 114 LEU A CA 1
ATOM 907 C C . LEU A 1 114 ? 12.324 -3.640 -12.965 1.00 87.06 114 LEU A C 1
ATOM 909 O O . LEU A 1 114 ? 12.390 -2.700 -13.754 1.00 87.06 114 LEU A O 1
ATOM 913 N N . ILE A 1 115 ? 11.255 -3.874 -12.205 1.00 88.44 115 ILE A N 1
ATOM 914 C CA . ILE A 1 115 ? 10.082 -3.007 -12.194 1.00 88.44 115 ILE A CA 1
ATOM 915 C C . ILE A 1 115 ? 10.232 -1.850 -11.209 1.00 88.44 115 ILE A C 1
ATOM 917 O O . ILE A 1 115 ? 10.723 -2.006 -10.082 1.00 88.44 115 ILE A O 1
ATOM 921 N N . ARG A 1 116 ? 9.770 -0.678 -11.638 1.00 89.75 116 ARG A N 1
ATOM 922 C CA . ARG A 1 116 ? 9.700 0.552 -10.855 1.00 89.75 116 ARG A CA 1
ATOM 923 C C . ARG A 1 116 ? 8.362 1.243 -11.067 1.00 89.75 116 ARG A C 1
ATOM 925 O O . ARG A 1 116 ? 7.792 1.196 -12.151 1.00 89.75 116 ARG A O 1
ATOM 932 N N . ILE A 1 117 ? 7.922 1.966 -10.046 1.00 91.88 117 ILE A N 1
ATOM 933 C CA . ILE A 1 117 ? 6.820 2.921 -10.166 1.00 91.88 117 ILE A CA 1
ATOM 934 C C . ILE A 1 117 ? 7.383 4.207 -10.773 1.00 91.88 117 ILE A C 1
ATOM 936 O O . ILE A 1 117 ? 8.423 4.704 -10.331 1.00 91.88 117 ILE A O 1
ATOM 940 N N . SER A 1 118 ? 6.713 4.731 -11.792 1.00 90.75 118 SER A N 1
ATOM 941 C CA . SER A 1 118 ? 7.038 6.001 -12.437 1.00 90.75 118 SER A CA 1
ATOM 942 C C . SER A 1 118 ? 6.017 7.074 -12.063 1.00 90.75 118 SER A C 1
ATOM 944 O O . SER A 1 118 ? 4.924 6.776 -11.594 1.00 90.75 118 SER A O 1
ATOM 946 N N . LYS A 1 119 ? 6.377 8.336 -12.252 1.00 87.75 119 LYS A N 1
ATOM 947 C CA . LYS A 1 119 ? 5.485 9.493 -12.206 1.00 87.75 119 LYS A CA 1
ATOM 948 C C . LYS A 1 119 ? 4.814 9.675 -13.572 1.00 87.75 119 LYS A C 1
ATOM 950 O O . LYS A 1 119 ? 5.136 8.974 -14.535 1.00 87.75 119 LYS A O 1
ATOM 955 N N . GLU A 1 120 ? 3.876 10.614 -13.654 1.00 81.62 120 GLU A N 1
ATOM 956 C CA . GLU A 1 120 ? 3.173 10.959 -14.902 1.00 81.62 120 GLU A CA 1
ATOM 957 C C . GLU A 1 120 ? 4.129 11.494 -15.982 1.00 81.62 120 GLU A C 1
ATOM 959 O O . GLU A 1 120 ? 3.963 11.195 -17.160 1.00 81.62 120 GLU A O 1
ATOM 964 N N . ASP A 1 121 ? 5.197 12.182 -15.575 1.00 83.38 121 ASP A N 1
ATOM 965 C CA . ASP A 1 121 ? 6.279 12.664 -16.446 1.00 83.38 121 ASP A CA 1
ATOM 966 C C . ASP A 1 121 ? 7.276 11.563 -16.868 1.00 83.38 121 ASP A C 1
ATOM 968 O O . ASP A 1 121 ? 8.329 11.858 -17.430 1.00 83.38 121 ASP A O 1
ATOM 972 N N . LYS A 1 122 ? 6.952 10.292 -16.590 1.00 81.50 122 LYS A N 1
ATOM 973 C CA . LYS A 1 122 ? 7.761 9.097 -16.873 1.00 81.50 122 LYS A CA 1
ATOM 974 C C . LYS A 1 122 ? 9.073 8.987 -16.090 1.00 81.50 122 LYS A C 1
ATOM 976 O O . LYS A 1 122 ? 9.821 8.035 -16.322 1.00 81.50 122 LYS A O 1
ATOM 981 N N . ASN A 1 123 ? 9.332 9.860 -15.118 1.00 86.06 123 ASN A N 1
ATOM 982 C CA . ASN A 1 123 ? 10.463 9.704 -14.204 1.00 86.06 123 ASN A CA 1
ATOM 983 C C . ASN A 1 123 ? 10.183 8.616 -13.161 1.00 86.06 123 ASN A C 1
ATOM 985 O O . ASN A 1 123 ? 9.071 8.501 -12.655 1.00 86.06 123 ASN A O 1
ATOM 989 N N . VAL A 1 124 ? 11.188 7.821 -12.784 1.00 88.62 124 VAL A N 1
ATOM 990 C CA . VAL A 1 124 ? 11.040 6.832 -11.701 1.00 88.62 124 VAL A CA 1
ATOM 991 C C . VAL A 1 124 ? 10.835 7.547 -10.367 1.00 88.62 124 VAL A C 1
ATOM 993 O O . VAL A 1 124 ? 11.548 8.497 -10.041 1.00 88.62 124 VAL A O 1
ATOM 996 N N . VAL A 1 125 ? 9.880 7.070 -9.567 1.00 89.81 125 VAL A N 1
ATOM 997 C CA . VAL A 1 125 ? 9.682 7.557 -8.200 1.00 89.81 125 VAL A CA 1
ATOM 998 C C . VAL A 1 125 ? 10.871 7.100 -7.341 1.00 89.81 125 VAL A C 1
ATOM 1000 O O . VAL A 1 125 ? 11.107 5.894 -7.220 1.00 89.81 125 VAL A O 1
ATOM 1003 N N . PRO A 1 126 ? 11.627 8.021 -6.716 1.00 88.56 126 PRO A N 1
ATOM 1004 C CA . PRO A 1 126 ? 12.773 7.652 -5.894 1.00 88.56 126 PRO A CA 1
ATOM 1005 C C . PRO A 1 126 ? 12.375 6.765 -4.708 1.00 88.56 126 PRO A C 1
ATOM 1007 O O . PRO A 1 126 ? 11.351 6.992 -4.061 1.00 88.56 126 PRO A O 1
ATOM 1010 N N . LEU A 1 127 ? 13.229 5.803 -4.343 1.00 86.94 127 LEU A N 1
ATOM 1011 C CA . LEU A 1 127 ? 12.978 4.919 -3.198 1.00 86.94 127 LEU A CA 1
ATOM 1012 C C . LEU A 1 127 ? 12.701 5.673 -1.879 1.00 86.94 127 LEU A C 1
ATOM 1014 O O . LEU A 1 127 ? 11.785 5.259 -1.169 1.00 86.94 127 LEU A O 1
ATOM 1018 N N . PRO A 1 128 ? 13.397 6.779 -1.533 1.00 88.81 128 PRO A N 1
ATOM 1019 C CA . PRO A 1 128 ? 13.049 7.562 -0.344 1.00 88.81 128 PRO A CA 1
ATOM 1020 C C . PRO A 1 128 ? 11.611 8.095 -0.369 1.00 88.81 128 PRO A C 1
ATOM 1022 O O . PRO A 1 128 ? 10.955 8.171 0.670 1.00 88.81 128 PRO A O 1
ATOM 1025 N N . GLU A 1 129 ? 11.099 8.431 -1.553 1.00 89.75 129 GLU A N 1
ATOM 1026 C CA . GLU A 1 129 ? 9.732 8.907 -1.741 1.00 89.75 129 GLU A CA 1
ATOM 1027 C C . GLU A 1 129 ? 8.720 7.759 -1.593 1.00 89.75 129 GLU A C 1
ATOM 1029 O O . GLU A 1 129 ? 7.751 7.903 -0.844 1.00 89.75 129 GLU A O 1
ATOM 1034 N N . ILE A 1 130 ? 8.985 6.595 -2.201 1.00 91.31 130 ILE A N 1
ATOM 1035 C CA . ILE A 1 130 ? 8.198 5.363 -2.000 1.00 91.31 130 ILE A CA 1
ATOM 1036 C C . ILE A 1 130 ? 8.160 4.971 -0.519 1.00 91.31 130 ILE A C 1
ATOM 1038 O O . ILE A 1 130 ? 7.093 4.694 0.022 1.00 91.31 130 ILE A O 1
ATOM 1042 N N . TYR A 1 131 ? 9.308 4.988 0.157 1.00 90.94 131 TYR A N 1
ATOM 1043 C CA . TYR A 1 131 ? 9.424 4.655 1.575 1.00 90.94 131 TYR A CA 1
ATOM 1044 C C . TYR A 1 131 ? 8.595 5.596 2.454 1.00 90.94 131 TYR A C 1
ATOM 1046 O O . TYR A 1 131 ? 7.832 5.154 3.312 1.00 90.94 131 TYR A O 1
ATOM 1054 N N . ARG A 1 132 ? 8.680 6.906 2.204 1.00 90.56 132 ARG A N 1
ATOM 1055 C CA . ARG A 1 132 ? 7.900 7.909 2.934 1.00 90.56 132 ARG A CA 1
ATOM 1056 C C . ARG A 1 132 ? 6.391 7.700 2.749 1.00 90.56 132 ARG A C 1
ATOM 1058 O O . ARG A 1 132 ? 5.653 7.730 3.734 1.00 90.56 132 ARG A O 1
ATOM 1065 N N . ARG A 1 133 ? 5.943 7.446 1.515 1.00 92.50 133 ARG A N 1
ATOM 1066 C CA . ARG A 1 133 ? 4.544 7.120 1.176 1.00 92.50 133 ARG A CA 1
ATOM 1067 C C . ARG A 1 133 ? 4.081 5.835 1.860 1.00 92.50 133 ARG A C 1
ATOM 1069 O O . ARG A 1 133 ? 3.010 5.803 2.457 1.00 92.50 133 ARG A O 1
ATOM 1076 N N . PHE A 1 134 ? 4.914 4.797 1.846 1.00 94.19 134 PHE A N 1
ATOM 1077 C CA . PHE A 1 134 ? 4.623 3.526 2.505 1.00 94.19 134 PHE A CA 1
ATOM 1078 C C . PHE A 1 134 ? 4.397 3.716 4.008 1.00 94.19 134 PHE A C 1
ATOM 1080 O O . PHE A 1 134 ? 3.400 3.234 4.544 1.00 94.19 134 PHE A O 1
ATOM 1087 N N . ASN A 1 135 ? 5.258 4.480 4.684 1.00 92.31 135 ASN A N 1
ATOM 1088 C CA . ASN A 1 135 ? 5.114 4.709 6.121 1.00 92.31 135 ASN A CA 1
ATOM 1089 C C . ASN A 1 135 ? 3.803 5.439 6.459 1.00 92.31 135 ASN A C 1
ATOM 1091 O O . ASN A 1 135 ? 3.144 5.106 7.445 1.00 92.31 135 ASN A O 1
ATOM 1095 N N . LYS A 1 136 ? 3.389 6.408 5.630 1.00 91.94 136 LYS A N 1
ATOM 1096 C CA . LYS A 1 136 ? 2.087 7.080 5.777 1.00 91.94 136 LYS A CA 1
ATOM 1097 C C . LYS A 1 136 ? 0.925 6.113 5.586 1.00 91.94 136 LYS A C 1
ATOM 1099 O O . LYS A 1 136 ? 0.008 6.098 6.404 1.00 91.94 136 LYS A O 1
ATOM 1104 N N . LEU A 1 137 ? 0.988 5.277 4.551 1.00 95.44 137 LEU A N 1
ATOM 1105 C CA . LEU A 1 137 ? -0.028 4.265 4.285 1.00 95.44 137 LEU A CA 1
ATOM 1106 C C . LEU A 1 137 ? -0.158 3.275 5.448 1.00 95.44 137 LEU A C 1
ATOM 1108 O O . LEU A 1 137 ? -1.262 3.049 5.930 1.00 95.44 137 LEU A O 1
ATOM 1112 N N . VAL A 1 138 ? 0.951 2.741 5.960 1.00 95.25 138 VAL A N 1
ATOM 1113 C CA . VAL A 1 138 ? 0.956 1.838 7.124 1.00 95.25 138 VAL A CA 1
ATOM 1114 C C . VAL A 1 138 ? 0.334 2.499 8.353 1.00 95.25 138 VAL A C 1
ATOM 1116 O O . VAL A 1 138 ? -0.437 1.856 9.065 1.00 95.25 138 VAL A O 1
ATOM 1119 N N . LYS A 1 139 ? 0.603 3.787 8.590 1.00 93.38 139 LYS A N 1
ATOM 1120 C CA . LYS A 1 139 ? -0.002 4.528 9.702 1.00 93.38 139 LYS A CA 1
ATOM 1121 C C . LYS A 1 139 ? -1.521 4.688 9.540 1.00 93.38 139 LYS A C 1
ATOM 1123 O O . LYS A 1 139 ? -2.268 4.442 10.486 1.00 93.38 139 LYS A O 1
ATOM 1128 N N . ALA A 1 140 ? -1.988 5.031 8.342 1.00 94.62 140 ALA A N 1
ATOM 1129 C CA . ALA A 1 140 ? -3.415 5.106 8.025 1.00 94.62 140 ALA A CA 1
ATOM 1130 C C . ALA A 1 140 ? -4.116 3.738 8.153 1.00 94.62 140 ALA A C 1
ATOM 1132 O O . ALA A 1 140 ? -5.207 3.625 8.714 1.00 94.62 140 ALA A O 1
ATOM 1133 N N . LEU A 1 141 ? -3.460 2.672 7.693 1.00 96.00 141 LEU A N 1
ATOM 1134 C CA . LEU A 1 141 ? -3.938 1.298 7.831 1.00 96.00 141 LEU A CA 1
ATOM 1135 C C . LEU A 1 141 ? -4.003 0.849 9.284 1.00 96.00 141 LEU A C 1
ATOM 1137 O O . LEU A 1 141 ? -4.971 0.204 9.681 1.00 96.00 141 LEU A O 1
ATOM 1141 N N . TYR A 1 142 ? -3.005 1.214 10.090 1.00 94.75 142 TYR A N 1
ATOM 1142 C CA . TYR A 1 142 ? -3.013 0.935 11.519 1.00 94.75 142 TYR A CA 1
ATOM 1143 C C . TYR A 1 142 ? -4.268 1.501 12.181 1.00 94.75 142 TYR A C 1
ATOM 1145 O O . TYR A 1 142 ? -4.906 0.797 12.967 1.00 94.75 142 TYR A O 1
ATOM 1153 N N . TYR A 1 143 ? -4.653 2.732 11.834 1.00 93.88 143 TYR A N 1
ATOM 1154 C CA . TYR A 1 143 ? -5.882 3.347 12.324 1.00 93.88 143 TYR A CA 1
ATOM 1155 C C . TYR A 1 143 ? -7.120 2.536 11.925 1.00 93.88 143 TYR A C 1
ATOM 1157 O O . TYR A 1 143 ? -7.834 2.057 12.811 1.00 93.88 143 TYR A O 1
ATOM 1165 N N . PHE A 1 144 ? -7.355 2.322 10.623 1.00 95.62 144 PHE A N 1
ATOM 1166 C CA . PHE A 1 144 ? -8.560 1.622 10.161 1.00 95.62 144 PHE A CA 1
ATOM 1167 C C . PHE A 1 144 ? -8.646 0.218 10.745 1.00 95.62 144 PHE A C 1
ATOM 1169 O O . PHE A 1 144 ? -9.663 -0.164 11.324 1.00 95.62 144 PHE A O 1
ATOM 1176 N N . HIS A 1 145 ? -7.551 -0.530 10.675 1.00 95.50 145 HIS A N 1
ATOM 1177 C CA . HIS A 1 145 ? -7.508 -1.894 11.169 1.00 95.50 145 HIS A CA 1
ATOM 1178 C C . HIS A 1 145 ? -7.723 -1.951 12.688 1.00 95.50 145 HIS A C 1
ATOM 1180 O O . HIS A 1 145 ? -8.469 -2.796 13.175 1.00 95.50 145 HIS A O 1
ATOM 1186 N N . SER A 1 146 ? -7.149 -1.019 13.457 1.00 93.69 146 SER A N 1
ATOM 1187 C CA . SER A 1 146 ? -7.398 -0.929 14.904 1.00 93.69 146 SER A CA 1
ATOM 1188 C C . SER A 1 146 ? -8.864 -0.651 15.221 1.00 93.69 146 SER A C 1
ATOM 1190 O O . SER A 1 146 ? -9.420 -1.276 16.124 1.00 93.69 146 SER A O 1
ATOM 1192 N N . ARG A 1 147 ? -9.494 0.259 14.474 1.00 94.00 147 ARG A N 1
ATOM 1193 C CA . ARG A 1 147 ? -10.900 0.629 14.651 1.00 94.00 147 ARG A CA 1
ATOM 1194 C C . ARG A 1 147 ? -11.844 -0.527 14.326 1.00 94.00 147 ARG A C 1
ATOM 1196 O O . ARG A 1 147 ? -12.746 -0.802 15.115 1.00 94.00 147 ARG A O 1
ATOM 1203 N N . ILE A 1 148 ? -11.584 -1.258 13.247 1.00 95.69 148 ILE A N 1
ATOM 1204 C CA . ILE A 1 148 ? -12.353 -2.453 12.880 1.00 95.69 148 ILE A CA 1
ATOM 1205 C C . ILE A 1 148 ? -12.215 -3.544 13.943 1.00 95.69 148 ILE A C 1
ATOM 1207 O O . ILE A 1 148 ? -13.215 -4.084 14.406 1.00 95.69 148 ILE A O 1
ATOM 1211 N N . LEU A 1 149 ? -10.991 -3.859 14.372 1.00 95.88 149 LEU A N 1
ATOM 1212 C CA . LEU A 1 149 ? -10.761 -4.908 15.368 1.00 95.88 149 LEU A CA 1
ATOM 1213 C C . LEU A 1 149 ? -11.399 -4.573 16.722 1.00 95.88 149 LEU A C 1
ATOM 1215 O O . LEU A 1 149 ? -11.925 -5.469 17.381 1.00 95.88 149 LEU A O 1
ATOM 1219 N N . ALA A 1 150 ? -11.392 -3.296 17.116 1.00 94.25 150 ALA A N 1
ATOM 1220 C CA . ALA A 1 150 ? -12.106 -2.827 18.299 1.00 94.25 150 ALA A CA 1
ATOM 1221 C C . ALA A 1 150 ? -13.628 -2.974 18.136 1.00 94.25 150 ALA A C 1
ATOM 1223 O O . ALA A 1 150 ? -14.289 -3.490 19.035 1.00 94.25 150 ALA A O 1
ATOM 1224 N N . HIS A 1 151 ? -14.175 -2.592 16.977 1.00 94.12 151 HIS A N 1
ATOM 1225 C CA . HIS A 1 151 ? -15.600 -2.738 16.667 1.00 94.12 151 HIS A CA 1
ATOM 1226 C C . HIS A 1 151 ? -16.053 -4.208 16.700 1.00 94.12 151 HIS A C 1
ATOM 1228 O O . HIS A 1 151 ? -17.080 -4.538 17.290 1.00 94.12 151 HIS A O 1
ATOM 1234 N N . LEU A 1 152 ? -15.240 -5.110 16.150 1.00 95.06 152 LEU A N 1
ATOM 1235 C CA . LEU A 1 152 ? -15.463 -6.558 16.170 1.00 95.06 152 LEU A CA 1
ATOM 1236 C C . LEU A 1 152 ? -15.179 -7.209 17.535 1.00 95.06 152 LEU A C 1
ATOM 1238 O O . LEU A 1 152 ? -15.387 -8.414 17.681 1.00 95.06 152 LEU A O 1
ATOM 1242 N N . LYS A 1 153 ? -14.707 -6.440 18.528 1.00 95.88 153 LYS A N 1
ATOM 1243 C CA . LYS A 1 153 ? -14.317 -6.910 19.869 1.00 95.88 153 LYS A CA 1
ATOM 1244 C C . LYS A 1 153 ? -13.271 -8.035 19.826 1.00 95.88 153 LYS A C 1
ATOM 1246 O O . LYS A 1 153 ? -13.319 -8.986 20.605 1.00 95.88 153 LYS A O 1
ATOM 1251 N N . VAL A 1 154 ? -12.312 -7.941 18.904 1.00 94.94 154 VAL A N 1
ATOM 1252 C CA . VAL A 1 154 ? -11.218 -8.915 18.790 1.00 94.94 154 VAL A CA 1
ATOM 1253 C C . VAL A 1 154 ? -10.251 -8.733 19.960 1.00 94.94 154 VAL A C 1
ATOM 1255 O O . VAL A 1 154 ? -9.700 -7.652 20.153 1.00 94.94 154 VAL A O 1
ATOM 1258 N N . GLY A 1 155 ? -10.012 -9.807 20.719 1.00 94.38 155 GLY A N 1
ATOM 1259 C CA . GLY A 1 155 ? -9.102 -9.788 21.868 1.00 94.38 155 GLY A CA 1
ATOM 1260 C C . GLY A 1 155 ? -7.681 -9.332 21.512 1.00 94.38 155 GLY A C 1
ATOM 1261 O O . GLY A 1 155 ? -7.193 -9.582 20.407 1.00 94.38 155 GLY A O 1
ATOM 1262 N N . GLU A 1 156 ? -7.000 -8.693 22.463 1.00 91.31 156 GLU A N 1
ATOM 1263 C CA . GLU A 1 156 ? -5.741 -7.963 22.253 1.00 91.31 156 GLU A CA 1
ATOM 1264 C C . GLU A 1 156 ? -4.652 -8.781 21.541 1.00 91.31 156 GLU A C 1
ATOM 1266 O O . GLU A 1 156 ? -4.097 -8.333 20.536 1.00 91.31 156 GLU A O 1
ATOM 1271 N N . HIS A 1 157 ? -4.396 -10.012 21.993 1.00 92.06 157 HIS A N 1
ATOM 1272 C CA . HIS A 1 157 ? -3.392 -10.885 21.378 1.00 92.06 157 HIS A CA 1
ATOM 1273 C C . HIS A 1 157 ? -3.700 -11.169 19.897 1.00 92.06 157 HIS A C 1
ATOM 1275 O O . HIS A 1 157 ? -2.832 -11.044 19.030 1.00 92.06 157 HIS A O 1
ATOM 1281 N N . LYS A 1 158 ? -4.963 -11.494 19.581 1.00 94.31 158 LYS A N 1
ATOM 1282 C CA . LYS A 1 158 ? -5.413 -11.711 18.196 1.00 94.31 158 LYS A CA 1
ATOM 1283 C C . LYS A 1 158 ? -5.348 -10.415 17.388 1.00 94.31 158 LYS A C 1
ATOM 1285 O O . LYS A 1 158 ? -4.948 -10.449 16.231 1.00 94.31 158 LYS A O 1
ATOM 1290 N N . SER A 1 159 ? -5.687 -9.283 18.000 1.00 92.62 159 SER A N 1
ATOM 1291 C CA . SER A 1 159 ? -5.634 -7.964 17.370 1.00 92.62 159 SER A CA 1
ATOM 1292 C C . SER A 1 159 ? -4.210 -7.595 16.946 1.00 92.62 159 SER A C 1
ATOM 1294 O O . SER A 1 159 ? -3.981 -7.245 15.788 1.00 92.62 159 SER A O 1
ATOM 1296 N N . LYS A 1 160 ? -3.226 -7.768 17.838 1.00 91.25 160 LYS A N 1
ATOM 1297 C CA . LYS A 1 160 ? -1.805 -7.544 17.530 1.00 91.25 160 LYS A CA 1
ATOM 1298 C C . LYS A 1 160 ? -1.325 -8.443 16.389 1.00 91.25 160 LYS A C 1
ATOM 1300 O O . LYS A 1 160 ? -0.665 -7.954 15.475 1.00 91.25 160 LYS A O 1
ATOM 1305 N N . LYS A 1 161 ? -1.702 -9.726 16.408 1.00 94.25 161 LYS A N 1
ATOM 1306 C CA . LYS A 1 161 ? -1.364 -10.676 15.339 1.00 94.25 161 LYS A CA 1
ATOM 1307 C C . LYS A 1 161 ? -1.929 -10.232 13.982 1.00 94.25 161 LYS A C 1
ATOM 1309 O O . LYS A 1 161 ? -1.159 -10.068 13.041 1.00 94.25 161 LYS A O 1
ATOM 1314 N N . ARG A 1 162 ? -3.236 -9.952 13.904 1.00 95.31 162 ARG A N 1
ATOM 1315 C CA . ARG A 1 162 ? -3.919 -9.546 12.658 1.00 95.31 162 ARG A CA 1
ATOM 1316 C C . ARG A 1 162 ? -3.355 -8.254 12.060 1.00 95.31 162 ARG A C 1
ATOM 1318 O O . ARG A 1 162 ? -3.169 -8.172 10.850 1.00 95.31 162 ARG A O 1
ATOM 1325 N N . LYS A 1 163 ? -3.013 -7.273 12.904 1.00 94.00 163 LYS A N 1
ATOM 1326 C CA . LYS A 1 163 ? -2.333 -6.041 12.465 1.00 94.00 163 LYS A CA 1
ATOM 1327 C C . LYS A 1 163 ? -0.992 -6.343 11.798 1.00 94.00 163 LYS A C 1
ATOM 1329 O O . LYS A 1 163 ? -0.677 -5.753 10.772 1.00 94.00 163 LYS A O 1
ATOM 1334 N N . GLY A 1 164 ? -0.193 -7.229 12.392 1.00 94.94 164 GLY A N 1
ATOM 1335 C CA . GLY A 1 164 ? 1.104 -7.610 11.834 1.00 94.94 164 GLY A CA 1
ATOM 1336 C C . GLY A 1 164 ? 0.968 -8.353 10.508 1.00 94.94 164 GLY A C 1
ATOM 1337 O O . GLY A 1 164 ? 1.692 -8.049 9.564 1.00 94.94 164 GLY A O 1
ATOM 1338 N N . GLU A 1 165 ? 0.002 -9.268 10.420 1.00 96.25 165 GLU A N 1
ATOM 1339 C CA . GLU A 1 165 ? -0.314 -10.013 9.195 1.00 96.25 165 GLU A CA 1
ATOM 1340 C C . GLU A 1 165 ? -0.698 -9.075 8.037 1.00 96.25 165 GLU A C 1
ATOM 1342 O O . GLU A 1 165 ? -0.142 -9.223 6.951 1.00 96.25 165 GLU A O 1
ATOM 1347 N N . LEU A 1 166 ? -1.537 -8.055 8.277 1.00 96.62 166 LEU A N 1
ATOM 1348 C CA . LEU A 1 166 ? -1.889 -7.047 7.264 1.00 96.62 166 LEU A CA 1
ATOM 1349 C C . LEU A 1 166 ? -0.647 -6.341 6.695 1.00 96.62 166 LEU A C 1
ATOM 1351 O O . LEU A 1 166 ? -0.527 -6.169 5.483 1.00 96.62 166 LEU A O 1
ATOM 1355 N N . PHE A 1 167 ? 0.275 -5.898 7.554 1.00 95.69 167 PHE A N 1
ATOM 1356 C CA . PHE A 1 167 ? 1.456 -5.163 7.092 1.00 95.69 167 PHE A CA 1
ATOM 1357 C C . PHE A 1 167 ? 2.448 -6.055 6.356 1.00 95.69 167 PHE A C 1
ATOM 1359 O O . PHE A 1 167 ? 3.038 -5.617 5.371 1.00 95.69 167 PHE A O 1
ATOM 1366 N N . LEU A 1 168 ? 2.620 -7.302 6.798 1.00 94.19 168 LEU A N 1
ATOM 1367 C CA . LEU A 1 168 ? 3.439 -8.278 6.080 1.00 94.19 168 LEU A CA 1
ATOM 1368 C C . LEU A 1 168 ? 2.854 -8.567 4.697 1.00 94.19 168 LEU A C 1
ATOM 1370 O O . LEU A 1 168 ? 3.583 -8.508 3.713 1.00 94.19 168 LEU A O 1
ATOM 1374 N N . TRP A 1 169 ? 1.542 -8.771 4.615 1.00 93.94 169 TRP A N 1
ATOM 1375 C CA . TRP A 1 169 ? 0.843 -8.969 3.350 1.00 93.94 169 TRP A CA 1
ATOM 1376 C C . TRP A 1 169 ? 0.961 -7.766 2.408 1.00 93.94 169 TRP A C 1
ATOM 1378 O 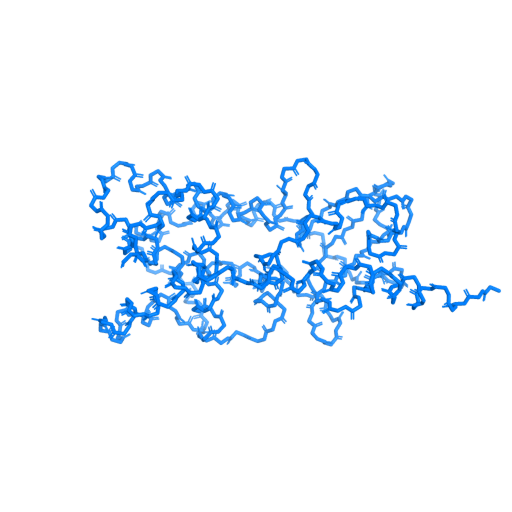O . TRP A 1 169 ? 1.221 -7.938 1.220 1.00 93.94 169 TRP A O 1
ATOM 1388 N N . LEU A 1 170 ? 0.854 -6.537 2.923 1.00 94.75 170 LEU A N 1
ATOM 1389 C CA . LEU A 1 170 ? 1.059 -5.337 2.109 1.00 94.75 170 LEU A CA 1
ATOM 1390 C C . LEU A 1 170 ? 2.486 -5.268 1.542 1.00 94.75 170 LEU A C 1
ATOM 1392 O O . LEU A 1 170 ? 2.670 -4.919 0.377 1.00 94.75 170 LEU A O 1
ATOM 1396 N N . ILE A 1 171 ? 3.496 -5.600 2.353 1.00 93.44 171 ILE A N 1
ATOM 1397 C CA . ILE A 1 171 ? 4.896 -5.658 1.905 1.00 93.44 171 ILE A CA 1
ATOM 1398 C C . ILE A 1 171 ? 5.058 -6.707 0.795 1.00 93.44 171 ILE A C 1
ATOM 1400 O O . ILE A 1 171 ? 5.714 -6.424 -0.208 1.00 93.44 171 ILE A O 1
ATOM 1404 N N . GLU A 1 172 ? 4.444 -7.884 0.951 1.00 90.06 172 GLU A N 1
ATOM 1405 C CA . GLU A 1 172 ? 4.453 -8.947 -0.062 1.00 90.06 172 GLU A CA 1
ATOM 1406 C C . GLU A 1 172 ? 3.841 -8.469 -1.385 1.00 90.06 172 GLU A C 1
ATOM 1408 O O . GLU A 1 172 ? 4.458 -8.653 -2.430 1.00 90.06 172 GLU A O 1
ATOM 1413 N N . ILE A 1 173 ? 2.692 -7.786 -1.353 1.00 88.81 173 ILE A N 1
ATOM 1414 C CA . ILE A 1 173 ? 2.052 -7.226 -2.557 1.00 88.81 173 ILE A CA 1
ATOM 1415 C C . ILE A 1 173 ? 2.958 -6.221 -3.276 1.00 88.81 173 ILE A C 1
ATOM 1417 O O . ILE A 1 173 ? 3.009 -6.204 -4.504 1.00 88.81 173 ILE A O 1
ATOM 1421 N N . ILE A 1 174 ? 3.668 -5.367 -2.534 1.00 90.88 174 ILE A N 1
ATOM 1422 C CA . ILE A 1 174 ? 4.460 -4.292 -3.144 1.00 90.88 174 ILE A CA 1
ATOM 1423 C C . ILE A 1 174 ? 5.796 -4.810 -3.694 1.00 90.88 174 ILE A C 1
ATOM 1425 O O . ILE A 1 174 ? 6.164 -4.453 -4.813 1.00 90.88 174 ILE A O 1
ATOM 1429 N N . ILE A 1 175 ? 6.544 -5.598 -2.918 1.00 85.31 175 ILE A N 1
ATOM 1430 C CA . ILE A 1 175 ? 7.966 -5.875 -3.203 1.00 85.31 175 ILE A CA 1
ATOM 1431 C C . ILE A 1 175 ? 8.200 -7.266 -3.793 1.00 85.31 175 ILE A C 1
ATOM 1433 O O . ILE A 1 175 ? 9.105 -7.461 -4.603 1.00 85.31 175 ILE A O 1
ATOM 1437 N N . GLY A 1 176 ? 7.444 -8.266 -3.360 1.00 72.06 176 GLY A N 1
ATOM 1438 C CA . GLY A 1 176 ? 7.831 -9.652 -3.595 1.00 72.06 176 GLY A CA 1
ATOM 1439 C C . GLY A 1 176 ? 6.664 -10.576 -3.347 1.00 72.06 176 GLY A C 1
ATOM 1440 O O . GLY A 1 176 ? 6.587 -11.182 -2.276 1.00 72.06 176 GLY A O 1
ATOM 1441 N N . PRO A 1 177 ? 5.737 -10.667 -4.301 1.00 63.44 177 PRO A N 1
ATOM 1442 C CA . PRO A 1 177 ? 4.528 -11.409 -4.062 1.00 63.44 177 PRO A CA 1
ATOM 1443 C C . PRO A 1 177 ? 4.805 -12.907 -4.248 1.00 63.44 177 PRO A C 1
ATOM 1445 O O . PRO A 1 177 ? 5.854 -13.325 -4.752 1.00 63.44 177 PRO A O 1
ATOM 1448 N N . LYS A 1 178 ? 3.877 -13.746 -3.784 1.00 65.31 178 LYS A N 1
ATOM 1449 C CA . LYS A 1 178 ? 3.991 -15.207 -3.894 1.00 65.31 178 LYS A CA 1
ATOM 1450 C C . LYS A 1 178 ? 4.221 -15.623 -5.355 1.00 65.31 178 LYS A C 1
ATOM 1452 O O . LYS A 1 178 ? 3.896 -14.891 -6.286 1.00 65.31 178 LYS A O 1
ATOM 1457 N N . LYS A 1 179 ? 4.792 -16.815 -5.561 1.00 60.94 179 LYS A N 1
ATOM 1458 C CA . LYS A 1 179 ? 5.047 -17.376 -6.900 1.00 60.94 179 LYS A CA 1
ATOM 1459 C C . LYS A 1 179 ? 3.808 -17.196 -7.798 1.00 60.94 179 LYS A C 1
ATOM 1461 O O . LYS A 1 179 ? 2.739 -17.669 -7.437 1.00 60.94 179 LYS A O 1
ATOM 1466 N N . GLY A 1 180 ? 3.976 -16.525 -8.940 1.00 58.56 180 GLY A N 1
ATOM 1467 C CA . GLY A 1 180 ? 2.896 -16.244 -9.900 1.00 58.56 180 GLY A CA 1
ATOM 1468 C C . GLY A 1 180 ? 2.263 -14.851 -9.797 1.00 58.56 180 GLY A C 1
ATOM 1469 O O . GLY A 1 180 ? 1.398 -14.530 -10.599 1.00 58.56 180 GLY A O 1
ATOM 1470 N N . HIS A 1 181 ? 2.681 -14.017 -8.846 1.00 67.62 181 HIS A N 1
ATOM 1471 C CA . HIS A 1 181 ? 2.177 -12.653 -8.702 1.00 67.62 181 HIS A CA 1
ATOM 1472 C C . HIS A 1 181 ? 3.206 -11.614 -9.177 1.00 67.62 181 HIS A C 1
ATOM 1474 O O . HIS A 1 181 ? 4.413 -11.868 -9.201 1.00 67.62 181 HIS A O 1
ATOM 1480 N N . PHE A 1 182 ? 2.721 -10.419 -9.506 1.00 76.62 182 PHE A N 1
ATOM 1481 C CA . PHE A 1 182 ? 3.511 -9.337 -10.083 1.00 76.62 182 PHE A CA 1
ATOM 1482 C C . PHE A 1 182 ? 3.926 -8.277 -9.036 1.00 76.62 182 PHE A C 1
ATOM 1484 O O . PHE A 1 182 ? 3.046 -7.651 -8.442 1.00 76.62 182 PHE A O 1
ATOM 1491 N N . PRO A 1 183 ? 5.232 -8.065 -8.759 1.00 86.44 183 PRO A N 1
ATOM 1492 C CA . PRO A 1 183 ? 5.674 -7.033 -7.818 1.00 86.44 183 PRO A CA 1
ATOM 1493 C C . PRO A 1 183 ? 5.431 -5.628 -8.383 1.00 86.44 183 PRO A C 1
ATOM 1495 O O . PRO A 1 183 ? 5.456 -5.427 -9.593 1.00 86.44 183 PRO A O 1
ATOM 1498 N N . LEU A 1 184 ? 5.263 -4.633 -7.511 1.00 88.75 184 LEU A N 1
ATOM 1499 C CA . LEU A 1 184 ? 5.176 -3.220 -7.910 1.00 88.75 184 LEU A CA 1
ATOM 1500 C C . LEU A 1 184 ? 6.545 -2.533 -7.931 1.00 88.75 184 LEU A C 1
ATOM 1502 O O . LEU A 1 184 ? 6.753 -1.569 -8.667 1.00 88.75 184 LEU A O 1
ATOM 1506 N N . VAL A 1 185 ? 7.486 -3.022 -7.121 1.00 87.75 185 VAL A N 1
ATOM 1507 C CA . VAL A 1 185 ? 8.876 -2.558 -7.075 1.00 87.75 185 VAL A CA 1
ATOM 1508 C C . VAL A 1 185 ? 9.795 -3.759 -6.875 1.00 87.75 185 VAL A C 1
ATOM 1510 O O . VAL A 1 185 ? 9.673 -4.455 -5.873 1.00 87.75 185 VAL A O 1
ATOM 1513 N N . GLY A 1 186 ? 10.762 -3.969 -7.770 1.00 86.00 186 GLY A N 1
ATOM 1514 C CA . GLY A 1 186 ? 11.776 -5.018 -7.609 1.00 86.00 186 GLY A CA 1
ATOM 1515 C C . GLY A 1 186 ? 11.979 -5.880 -8.850 1.00 86.00 186 GLY A C 1
ATOM 1516 O O . GLY A 1 186 ? 11.634 -5.494 -9.960 1.00 86.00 186 GLY A O 1
ATOM 1517 N N . PHE A 1 187 ? 12.590 -7.049 -8.683 1.00 83.69 187 PHE A N 1
ATOM 1518 C CA . PHE A 1 187 ? 12.842 -7.950 -9.807 1.00 83.69 187 PHE A CA 1
ATOM 1519 C C . PHE A 1 187 ? 11.668 -8.898 -10.032 1.00 83.69 187 PHE A C 1
ATOM 1521 O O . PHE A 1 187 ? 11.199 -9.541 -9.095 1.00 83.69 187 PHE A O 1
ATOM 1528 N N . THR A 1 188 ? 11.274 -9.064 -11.289 1.00 83.31 188 THR A N 1
ATOM 1529 C CA . THR A 1 188 ? 10.340 -10.109 -11.718 1.00 83.31 188 THR A CA 1
ATOM 1530 C C . THR A 1 188 ? 10.941 -10.920 -12.853 1.00 83.31 188 THR A C 1
ATOM 1532 O O . THR A 1 188 ? 11.814 -10.433 -13.572 1.00 83.31 188 THR A O 1
ATOM 1535 N N . LYS A 1 189 ? 10.502 -12.171 -12.998 1.00 83.38 189 LYS A N 1
ATOM 1536 C CA . LYS A 1 189 ? 10.838 -12.968 -14.180 1.00 83.38 189 LYS A CA 1
ATOM 1537 C C . LYS A 1 189 ? 10.153 -12.360 -15.397 1.00 83.38 189 LYS A C 1
ATOM 1539 O O . LYS A 1 189 ? 9.026 -11.882 -15.277 1.00 83.38 189 LYS A O 1
ATOM 1544 N N . ILE A 1 190 ? 10.853 -12.393 -16.520 1.00 82.00 190 ILE A N 1
ATOM 1545 C CA . ILE A 1 190 ? 10.340 -11.985 -17.824 1.00 82.00 190 ILE A CA 1
ATOM 1546 C C . ILE A 1 190 ? 10.737 -13.016 -18.869 1.00 82.00 190 ILE A C 1
ATOM 1548 O O . ILE A 1 190 ? 11.732 -13.733 -18.702 1.00 82.00 190 ILE A O 1
ATOM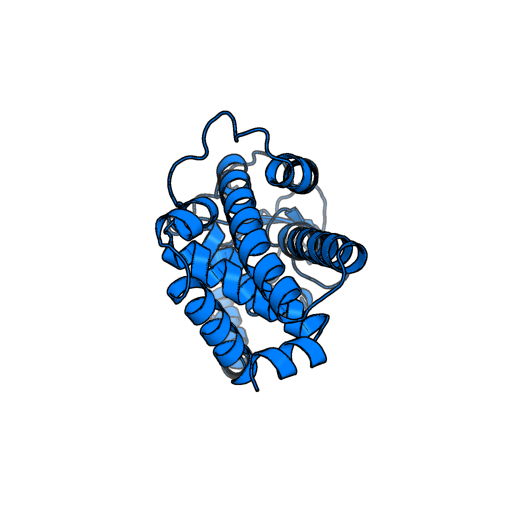 1552 N N . ASN A 1 191 ? 9.976 -13.057 -19.954 1.00 82.00 191 ASN A N 1
ATOM 1553 C CA . ASN A 1 191 ? 10.332 -13.833 -21.124 1.00 82.00 191 ASN A CA 1
ATOM 1554 C C . ASN A 1 191 ? 11.299 -13.007 -21.975 1.00 82.00 191 ASN A C 1
ATOM 1556 O O . ASN A 1 191 ? 10.964 -11.943 -22.493 1.00 82.00 191 ASN A O 1
ATOM 1560 N N . GLU A 1 192 ? 12.534 -13.500 -22.066 1.00 79.88 192 GLU A N 1
ATOM 1561 C CA . GLU A 1 192 ? 13.620 -12.866 -22.815 1.00 79.88 192 GLU A CA 1
ATOM 1562 C C . GLU A 1 192 ? 13.866 -11.405 -22.393 1.00 79.88 192 GLU A C 1
ATOM 1564 O O . GLU A 1 192 ? 14.332 -11.172 -21.276 1.00 79.88 192 GLU A O 1
ATOM 1569 N N . ASN A 1 193 ? 13.578 -10.451 -23.285 1.00 79.06 193 ASN A N 1
ATOM 1570 C CA . ASN A 1 193 ? 13.766 -9.012 -23.102 1.00 79.06 193 ASN A CA 1
ATOM 1571 C C . ASN A 1 193 ? 12.440 -8.236 -23.218 1.00 79.06 193 ASN A C 1
ATOM 1573 O O . ASN A 1 193 ? 12.471 -7.034 -23.465 1.00 79.06 193 ASN A O 1
ATOM 1577 N N . LEU A 1 194 ? 11.291 -8.905 -23.093 1.00 82.31 194 LEU A N 1
ATOM 1578 C CA . LEU A 1 194 ? 9.977 -8.266 -23.189 1.00 82.31 194 LEU A CA 1
ATOM 1579 C C . LEU A 1 194 ? 9.425 -7.963 -21.801 1.00 82.31 194 LEU A C 1
ATOM 1581 O O . LEU A 1 194 ? 9.530 -8.783 -20.884 1.00 82.31 194 LEU A O 1
ATOM 1585 N N . ALA A 1 195 ? 8.803 -6.797 -21.631 1.00 84.25 195 ALA A N 1
ATOM 1586 C CA . ALA A 1 195 ? 8.026 -6.560 -20.426 1.00 84.25 195 ALA A CA 1
ATOM 1587 C C . ALA A 1 195 ? 6.762 -7.444 -20.421 1.00 84.25 195 ALA A C 1
ATOM 1589 O O . ALA A 1 195 ? 6.222 -7.753 -21.482 1.00 84.25 195 ALA A O 1
ATOM 1590 N N . PRO A 1 196 ? 6.212 -7.808 -19.249 1.00 81.38 196 PRO A N 1
ATOM 1591 C CA . PRO A 1 196 ? 5.034 -8.679 -19.180 1.00 81.38 196 PRO A CA 1
ATOM 1592 C C . PRO A 1 196 ? 3.764 -8.133 -19.843 1.00 81.38 196 PRO A C 1
ATOM 1594 O O . PRO A 1 196 ? 2.851 -8.900 -20.097 1.00 81.38 196 PRO A O 1
ATOM 1597 N N . TRP A 1 197 ? 3.690 -6.828 -20.113 1.00 81.94 197 TRP A N 1
ATOM 1598 C CA . TRP A 1 197 ? 2.590 -6.208 -20.867 1.00 81.94 197 TRP A CA 1
ATOM 1599 C C . TRP A 1 197 ? 2.872 -6.088 -22.375 1.00 81.94 197 TRP A C 1
ATOM 1601 O O . TRP A 1 197 ? 2.006 -5.652 -23.126 1.00 81.94 197 TRP A O 1
ATOM 1611 N N . GLU A 1 198 ? 4.080 -6.434 -22.817 1.00 81.12 198 GLU A N 1
ATOM 1612 C CA . GLU A 1 198 ? 4.463 -6.546 -24.231 1.00 81.12 198 GLU A CA 1
ATOM 1613 C C . GLU A 1 198 ? 4.429 -8.008 -24.701 1.00 81.12 198 GLU A C 1
ATOM 1615 O O . GLU A 1 198 ? 4.429 -8.276 -25.901 1.00 81.12 198 GLU A O 1
ATOM 1620 N N . ASP A 1 199 ? 4.382 -8.954 -23.759 1.00 77.44 199 ASP A N 1
ATOM 1621 C CA . ASP A 1 199 ? 4.315 -10.385 -24.016 1.00 77.44 199 ASP A CA 1
ATOM 1622 C C . ASP A 1 199 ? 2.919 -10.947 -23.720 1.00 77.44 199 ASP A C 1
ATOM 1624 O O . ASP A 1 199 ? 2.547 -11.200 -22.574 1.00 77.44 199 ASP A O 1
ATOM 1628 N N . VAL A 1 200 ? 2.171 -11.215 -24.788 1.00 64.88 200 VAL A N 1
ATOM 1629 C CA . VAL A 1 200 ? 0.826 -11.808 -24.743 1.00 64.88 200 VAL A CA 1
ATOM 1630 C C . VAL A 1 200 ? 0.787 -13.228 -24.160 1.00 64.88 200 VAL A C 1
ATOM 1632 O O . VAL A 1 200 ? -0.288 -13.714 -23.822 1.00 64.88 200 VAL A O 1
ATOM 1635 N N . THR A 1 201 ? 1.933 -13.902 -24.029 1.00 66.94 201 THR A N 1
ATOM 1636 C CA . THR A 1 201 ? 2.041 -15.249 -23.445 1.00 66.94 201 THR A CA 1
ATOM 1637 C C . THR A 1 201 ? 2.359 -15.231 -21.948 1.00 66.94 201 THR A C 1
ATOM 1639 O O . THR A 1 201 ? 2.318 -16.271 -21.286 1.00 66.94 201 THR A O 1
ATOM 1642 N N . HIS A 1 202 ? 2.671 -14.062 -21.380 1.00 65.75 202 HIS A N 1
ATOM 1643 C CA . HIS A 1 202 ? 3.137 -13.950 -20.004 1.00 65.75 202 HIS A CA 1
ATOM 1644 C C . HIS A 1 202 ? 1.979 -13.837 -18.997 1.00 65.75 202 HIS A C 1
ATOM 1646 O O . HIS A 1 202 ? 1.550 -12.748 -18.614 1.00 65.75 202 HIS A O 1
ATOM 1652 N N . GLU A 1 203 ? 1.543 -14.975 -18.452 1.00 62.97 203 GLU A N 1
ATOM 1653 C CA . GLU A 1 203 ? 0.415 -15.071 -17.503 1.00 62.97 203 GLU A CA 1
ATOM 1654 C C . GLU A 1 203 ? 0.545 -14.186 -16.248 1.00 62.97 203 GLU A C 1
ATOM 1656 O O . GLU A 1 203 ? -0.460 -13.788 -15.658 1.00 62.97 203 GLU A O 1
ATOM 1661 N N . ALA A 1 204 ? 1.767 -13.841 -15.816 1.00 59.84 204 ALA A N 1
ATOM 1662 C CA . ALA A 1 204 ? 1.947 -13.100 -14.564 1.00 59.84 204 ALA A CA 1
ATOM 1663 C C . ALA A 1 204 ? 1.320 -11.696 -14.583 1.00 59.84 204 ALA A C 1
ATOM 1665 O O . ALA A 1 204 ? 0.997 -11.177 -13.514 1.00 59.84 204 ALA A O 1
ATOM 1666 N N . PHE A 1 205 ? 1.130 -11.070 -15.752 1.00 61.59 205 PHE A N 1
ATOM 1667 C CA . PHE A 1 205 ? 0.469 -9.763 -15.818 1.00 61.59 205 P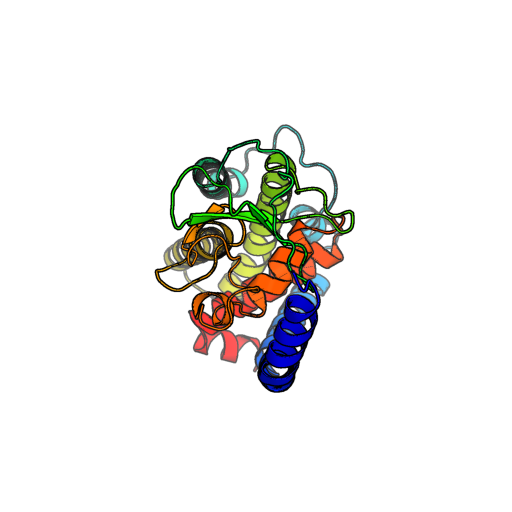HE A CA 1
ATOM 1668 C C . PHE A 1 205 ? -1.042 -9.864 -15.541 1.00 61.59 205 PHE A C 1
ATOM 1670 O O . PHE A 1 205 ? -1.606 -8.979 -14.897 1.00 61.59 205 PHE A O 1
ATOM 1677 N N . GLY A 1 206 ? -1.670 -10.997 -15.877 1.00 63.12 206 GLY A N 1
ATOM 1678 C CA . GLY A 1 206 ? -3.061 -11.301 -15.516 1.00 63.12 206 GLY A CA 1
ATOM 1679 C C . GLY A 1 206 ? -3.320 -11.358 -14.001 1.00 63.12 206 GLY A C 1
ATOM 1680 O O . GLY A 1 206 ? -4.466 -11.371 -13.567 1.00 63.12 206 GLY A O 1
ATOM 1681 N N . SER A 1 207 ? -2.270 -11.341 -13.167 1.00 66.62 207 SER A N 1
ATOM 1682 C CA . SER A 1 207 ? -2.385 -11.325 -11.700 1.00 66.62 207 SER A CA 1
ATOM 1683 C C . SER A 1 207 ? -2.617 -9.932 -11.085 1.00 66.62 207 SER A C 1
ATOM 1685 O O . SER A 1 207 ? -2.807 -9.816 -9.865 1.00 66.62 207 SER A O 1
ATOM 1687 N N . LEU A 1 208 ? -2.619 -8.858 -11.889 1.00 74.62 208 LEU A N 1
ATOM 1688 C CA . LEU A 1 208 ? -2.859 -7.498 -11.402 1.00 74.62 208 LEU A CA 1
ATOM 1689 C C . LEU A 1 208 ? -4.317 -7.280 -10.972 1.00 74.62 208 LEU A C 1
ATOM 1691 O O . LEU A 1 208 ? -5.191 -6.909 -11.742 1.00 74.62 208 LEU A O 1
ATOM 1695 N N . LYS A 1 209 ? -4.554 -7.435 -9.672 1.00 78.62 209 LYS A N 1
ATOM 1696 C CA . LYS A 1 209 ? -5.802 -7.047 -8.993 1.00 78.62 209 LYS A CA 1
ATOM 1697 C C . LYS A 1 209 ? -5.954 -5.526 -8.795 1.00 78.62 209 LYS A C 1
ATOM 1699 O O . LYS A 1 209 ? -4.960 -4.802 -8.740 1.00 78.62 209 LYS A O 1
ATOM 1704 N N . GLN A 1 210 ? -7.179 -5.068 -8.511 1.00 79.50 210 GLN A N 1
ATOM 1705 C CA . GLN A 1 210 ? -7.532 -3.669 -8.186 1.00 79.50 210 GLN A CA 1
ATOM 1706 C C . GLN A 1 210 ? -6.620 -3.022 -7.126 1.00 79.50 210 GLN A C 1
ATOM 1708 O O . GLN A 1 210 ? -6.236 -1.858 -7.247 1.00 79.50 210 GLN A O 1
ATOM 1713 N N . ILE A 1 211 ? -6.233 -3.786 -6.101 1.00 86.69 211 ILE A N 1
ATOM 1714 C CA . ILE A 1 211 ? -5.312 -3.331 -5.053 1.00 86.69 211 ILE A CA 1
ATOM 1715 C C . ILE A 1 211 ? -3.969 -2.851 -5.626 1.00 86.69 211 ILE A C 1
ATOM 1717 O O . ILE A 1 211 ? -3.445 -1.833 -5.181 1.00 86.69 211 ILE A O 1
ATOM 1721 N N . HIS A 1 212 ? -3.445 -3.523 -6.653 1.00 87.62 212 HIS A N 1
ATOM 1722 C CA . HIS A 1 212 ? -2.196 -3.144 -7.309 1.00 87.62 212 HIS A CA 1
ATOM 1723 C C . HIS A 1 212 ? -2.348 -1.815 -8.046 1.00 87.62 212 HIS A C 1
ATOM 1725 O O . HIS A 1 212 ? -1.515 -0.931 -7.877 1.00 87.62 212 HIS A O 1
ATOM 1731 N N . VAL A 1 213 ? -3.439 -1.638 -8.798 1.00 87.88 213 VAL A N 1
ATOM 1732 C CA . VAL A 1 213 ? -3.731 -0.389 -9.522 1.00 87.88 213 VAL A CA 1
ATOM 1733 C C . VAL A 1 213 ? -3.839 0.787 -8.551 1.00 87.88 213 VAL A C 1
ATOM 1735 O O . VAL A 1 213 ? -3.229 1.835 -8.770 1.00 87.88 213 VAL A O 1
ATOM 1738 N N . GLN A 1 214 ? -4.555 0.604 -7.438 1.00 91.69 214 GLN A N 1
ATOM 1739 C CA . GLN A 1 214 ? -4.695 1.642 -6.418 1.00 91.69 214 GLN A CA 1
ATOM 1740 C C . GLN A 1 214 ? -3.351 1.988 -5.759 1.00 91.69 214 GLN A C 1
ATOM 1742 O O . GLN A 1 214 ? -3.067 3.165 -5.538 1.00 91.69 214 GLN A O 1
ATOM 1747 N N . LEU A 1 215 ? -2.513 0.989 -5.467 1.00 94.31 215 LEU A N 1
ATOM 1748 C CA . LEU A 1 215 ? -1.177 1.209 -4.911 1.00 94.31 215 LEU A CA 1
ATOM 1749 C C . LEU A 1 215 ? -0.259 1.919 -5.912 1.00 94.31 215 LEU A C 1
ATOM 1751 O O . LEU A 1 215 ? 0.403 2.878 -5.526 1.00 94.31 215 LEU A O 1
ATOM 1755 N N . ILE A 1 216 ? -0.256 1.521 -7.189 1.00 93.00 216 ILE A N 1
ATOM 1756 C CA . ILE A 1 216 ? 0.510 2.198 -8.249 1.00 93.00 216 ILE A CA 1
ATOM 1757 C C . ILE A 1 216 ? 0.124 3.676 -8.301 1.00 93.00 216 ILE A C 1
ATOM 1759 O O . ILE A 1 216 ? 1.001 4.530 -8.201 1.00 93.00 216 ILE A O 1
ATOM 1763 N N . LYS A 1 217 ? -1.179 3.979 -8.364 1.00 93.00 217 LYS A N 1
ATOM 1764 C CA . LYS A 1 217 ? -1.687 5.358 -8.375 1.00 93.00 217 LYS A CA 1
ATOM 1765 C C . LYS A 1 217 ? -1.247 6.140 -7.135 1.00 93.00 217 LYS A C 1
ATOM 1767 O O . LYS A 1 217 ? -0.777 7.271 -7.238 1.00 93.00 217 LYS A O 1
ATOM 1772 N N . TYR A 1 218 ? -1.363 5.532 -5.957 1.00 94.38 218 TYR A N 1
ATOM 1773 C CA . TYR A 1 218 ? -0.948 6.156 -4.702 1.00 94.38 218 TYR A CA 1
ATOM 1774 C C . TYR A 1 218 ? 0.554 6.456 -4.654 1.00 94.38 218 TYR A C 1
ATOM 1776 O O . TYR A 1 218 ? 0.968 7.481 -4.113 1.00 94.38 218 TYR A O 1
ATOM 1784 N N . PHE A 1 219 ? 1.384 5.574 -5.205 1.00 93.75 219 PHE A N 1
ATOM 1785 C CA . PHE A 1 219 ? 2.832 5.739 -5.202 1.00 93.75 219 PHE A CA 1
ATOM 1786 C C . PHE A 1 219 ? 3.357 6.634 -6.333 1.00 93.75 219 PHE A C 1
ATOM 1788 O O . PHE A 1 219 ? 4.461 7.157 -6.186 1.00 93.75 219 PHE A O 1
ATOM 1795 N N . SER A 1 220 ? 2.590 6.853 -7.406 1.00 92.25 220 SER A N 1
ATOM 1796 C CA . SER A 1 220 ? 2.999 7.677 -8.552 1.00 92.25 220 SER A CA 1
ATOM 1797 C C . SER A 1 220 ? 2.587 9.149 -8.466 1.00 92.25 220 SER A C 1
ATOM 1799 O O . SER A 1 220 ? 3.320 10.012 -8.946 1.00 92.25 220 SER A O 1
ATOM 1801 N N . GLN A 1 221 ? 1.439 9.459 -7.855 1.00 88.00 221 GLN A N 1
ATOM 1802 C CA . GLN A 1 221 ? 0.842 10.807 -7.887 1.00 88.00 221 GLN A CA 1
ATOM 1803 C C . GLN A 1 221 ? 1.266 11.699 -6.721 1.00 88.00 221 GLN A C 1
ATOM 1805 O O . GLN A 1 221 ? 1.874 11.229 -5.773 1.00 88.00 221 GLN A O 1
ATOM 1810 N N . TRP A 1 222 ? 0.953 12.991 -6.731 1.00 78.75 222 TRP A N 1
ATOM 1811 C CA . TRP A 1 222 ? 1.200 13.841 -5.560 1.00 78.75 222 TRP A CA 1
ATOM 1812 C C . TRP A 1 222 ? 0.425 13.362 -4.329 1.00 78.75 222 TRP A C 1
ATOM 1814 O O . TRP A 1 222 ? -0.690 12.852 -4.425 1.00 78.75 222 TRP A O 1
ATOM 1824 N N . GLU A 1 223 ? 1.030 13.518 -3.154 1.00 80.50 223 GLU A N 1
ATOM 1825 C CA . GLU A 1 223 ? 0.391 13.084 -1.919 1.00 80.50 223 GLU A CA 1
ATOM 1826 C C . GLU A 1 223 ? -0.727 14.026 -1.499 1.00 80.50 223 GLU A C 1
ATOM 1828 O O . GLU A 1 223 ? -0.480 15.163 -1.099 1.00 80.50 223 GLU A O 1
ATOM 1833 N N . THR A 1 224 ? -1.949 13.506 -1.506 1.00 89.25 224 THR A N 1
ATOM 1834 C CA . THR A 1 224 ? -3.105 14.161 -0.901 1.00 89.25 224 THR A CA 1
ATOM 1835 C C . THR A 1 224 ? -3.656 13.313 0.239 1.00 89.25 224 THR A C 1
ATOM 1837 O O . THR A 1 224 ? -3.496 12.087 0.273 1.00 89.25 224 THR A O 1
ATOM 1840 N N . GLU A 1 225 ? -4.310 13.970 1.195 1.00 90.12 225 GLU A N 1
ATOM 1841 C CA . GLU A 1 225 ? -4.989 13.291 2.300 1.00 90.12 225 GLU A CA 1
ATOM 1842 C C . GLU A 1 225 ? -6.080 12.341 1.780 1.00 90.12 225 GLU A C 1
ATOM 1844 O O . GLU A 1 225 ? -6.181 11.203 2.241 1.00 90.12 225 GLU A O 1
ATOM 1849 N N . ASP A 1 226 ? -6.835 12.760 0.764 1.00 91.19 226 ASP A N 1
ATOM 1850 C CA . ASP A 1 226 ? -7.892 11.944 0.162 1.00 91.19 226 ASP A CA 1
ATOM 1851 C C . ASP A 1 226 ? -7.338 10.708 -0.548 1.00 91.19 226 ASP A C 1
ATOM 1853 O O . ASP A 1 226 ? -7.882 9.611 -0.391 1.00 91.19 226 ASP A O 1
ATOM 1857 N N . ALA A 1 227 ? -6.216 10.839 -1.266 1.00 92.00 227 ALA A N 1
ATOM 1858 C CA . ALA A 1 227 ? -5.547 9.696 -1.879 1.00 92.00 227 ALA A CA 1
ATOM 1859 C C . ALA A 1 227 ? -5.061 8.700 -0.816 1.00 92.00 227 ALA A C 1
ATOM 1861 O O . ALA A 1 227 ? -5.203 7.488 -1.002 1.00 92.00 227 ALA A O 1
ATOM 1862 N N . LEU A 1 228 ? -4.537 9.187 0.314 1.00 94.25 228 LEU A N 1
ATOM 1863 C CA . LEU A 1 228 ? -4.126 8.344 1.436 1.00 94.25 228 LEU A CA 1
ATOM 1864 C C . LEU A 1 228 ? -5.325 7.634 2.083 1.00 94.25 228 LEU A C 1
ATOM 1866 O O . LEU A 1 228 ? -5.281 6.414 2.245 1.00 94.25 228 LEU A O 1
ATOM 1870 N N . LYS A 1 229 ? -6.407 8.358 2.399 1.00 94.56 229 LYS A N 1
ATOM 1871 C CA . LYS A 1 229 ? -7.645 7.784 2.956 1.00 94.56 229 LYS A CA 1
ATOM 1872 C C . LYS A 1 229 ? -8.225 6.717 2.039 1.00 94.56 229 LYS A C 1
ATOM 1874 O O . LYS A 1 229 ? -8.467 5.595 2.484 1.00 94.56 229 LYS A O 1
ATOM 1879 N N . ARG A 1 230 ? -8.390 7.037 0.751 1.00 94.50 230 ARG A N 1
ATOM 1880 C CA . ARG A 1 230 ? -8.935 6.115 -0.253 1.00 94.50 230 ARG A CA 1
ATOM 1881 C C . ARG A 1 230 ? -8.066 4.872 -0.391 1.00 94.50 230 ARG A C 1
ATOM 1883 O O . ARG A 1 230 ? -8.591 3.765 -0.358 1.00 94.50 230 ARG A O 1
ATOM 1890 N N . THR A 1 231 ? -6.749 5.036 -0.497 1.00 95.81 231 THR A N 1
ATOM 1891 C CA . THR A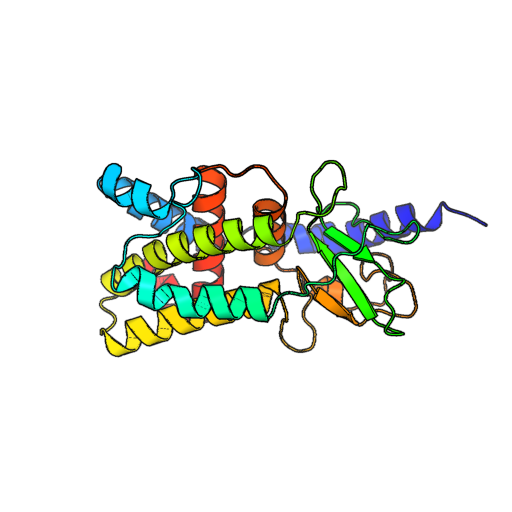 1 231 ? -5.821 3.903 -0.637 1.00 95.81 231 THR A CA 1
ATOM 1892 C C . THR A 1 231 ? -5.842 3.019 0.602 1.00 95.81 231 THR A C 1
ATOM 1894 O O . THR A 1 231 ? -5.972 1.805 0.478 1.00 95.81 231 THR A O 1
ATOM 1897 N N . ALA A 1 232 ? -5.791 3.604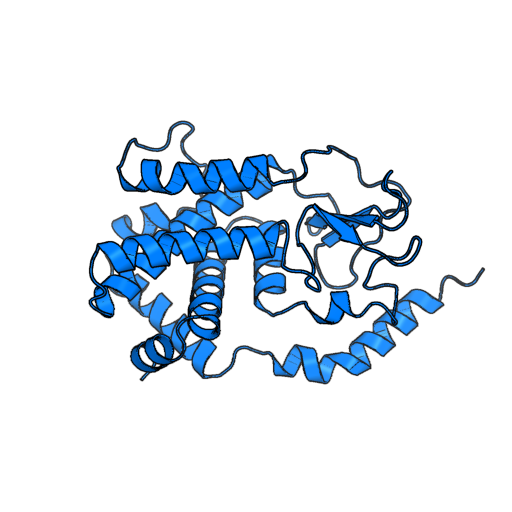 1.801 1.00 96.75 232 ALA A N 1
ATOM 1898 C CA . ALA A 1 232 ? -5.870 2.846 3.044 1.00 96.75 232 ALA A CA 1
ATOM 1899 C C . ALA A 1 232 ? -7.208 2.097 3.178 1.00 96.75 232 ALA A C 1
ATOM 1901 O O . ALA A 1 232 ? -7.219 0.948 3.623 1.00 96.75 232 ALA A O 1
ATOM 1902 N N . ALA A 1 233 ? -8.322 2.696 2.745 1.00 95.75 233 ALA A N 1
ATOM 1903 C CA . ALA A 1 233 ? -9.628 2.042 2.741 1.00 95.75 233 ALA A CA 1
ATOM 1904 C C . ALA A 1 233 ? -9.684 0.861 1.757 1.00 95.75 233 ALA A C 1
ATOM 1906 O O . ALA A 1 233 ? -10.122 -0.224 2.139 1.00 95.75 233 ALA A O 1
ATOM 1907 N N . VAL A 1 234 ? -9.183 1.030 0.528 1.00 95.00 234 VAL A N 1
ATOM 1908 C CA . VAL A 1 234 ? -9.114 -0.044 -0.483 1.00 95.00 234 VAL A CA 1
ATOM 1909 C C . VAL A 1 234 ? -8.226 -1.193 -0.003 1.00 95.00 234 VAL A C 1
ATOM 1911 O O . VAL A 1 234 ? -8.636 -2.347 -0.058 1.00 95.00 234 VAL A O 1
ATOM 1914 N N . VAL A 1 235 ? -7.041 -0.892 0.533 1.00 96.12 235 VAL A N 1
ATOM 1915 C CA . VAL A 1 235 ? -6.113 -1.903 1.067 1.00 96.12 235 VAL A CA 1
ATOM 1916 C C . VAL A 1 235 ? -6.721 -2.655 2.249 1.00 96.12 235 VAL A C 1
ATOM 1918 O O . VAL A 1 235 ? -6.639 -3.880 2.308 1.00 96.12 235 VAL A O 1
ATOM 1921 N N . THR A 1 236 ? -7.370 -1.943 3.172 1.00 96.69 236 THR A N 1
ATOM 1922 C CA . THR A 1 236 ? -8.060 -2.572 4.307 1.00 96.69 236 THR A CA 1
ATOM 1923 C C . THR A 1 236 ? -9.187 -3.480 3.825 1.00 96.69 236 THR A C 1
ATOM 1925 O O . THR A 1 236 ? -9.319 -4.601 4.307 1.00 96.69 236 THR A O 1
ATOM 1928 N N . THR A 1 237 ? -9.972 -3.018 2.855 1.00 95.50 237 THR A N 1
ATOM 1929 C CA . THR A 1 237 ? -11.084 -3.777 2.272 1.00 95.50 237 THR A CA 1
ATOM 1930 C C . THR A 1 237 ? -10.587 -5.061 1.616 1.00 95.50 237 THR A C 1
ATOM 1932 O O . THR A 1 237 ? -11.053 -6.137 1.980 1.00 95.50 237 THR A O 1
ATOM 1935 N N . ALA A 1 238 ? -9.576 -4.969 0.748 1.00 93.69 238 ALA A N 1
ATOM 1936 C CA . ALA A 1 238 ? -8.981 -6.125 0.081 1.00 93.69 238 ALA A CA 1
ATOM 1937 C C . ALA A 1 238 ? -8.425 -7.155 1.082 1.00 93.69 238 ALA A C 1
ATOM 1939 O O . ALA A 1 238 ? -8.634 -8.354 0.924 1.00 93.69 238 ALA A O 1
ATOM 1940 N N . TRP A 1 239 ? -7.779 -6.701 2.162 1.00 95.38 239 TRP A N 1
ATOM 1941 C CA . TRP A 1 239 ? -7.294 -7.600 3.212 1.00 95.38 239 TRP A CA 1
ATOM 1942 C C . TRP A 1 239 ? -8.425 -8.382 3.888 1.00 95.38 239 TRP A C 1
ATOM 1944 O O . TRP A 1 239 ? -8.320 -9.598 4.059 1.00 95.38 239 TRP A O 1
ATOM 1954 N N . PHE A 1 240 ? -9.499 -7.693 4.282 1.00 95.19 240 PHE A N 1
ATOM 1955 C CA . PHE A 1 240 ? -10.645 -8.324 4.936 1.00 95.19 240 PHE A CA 1
ATOM 1956 C C . PHE A 1 240 ? -11.405 -9.252 3.992 1.00 95.19 240 PHE A C 1
ATOM 1958 O O . PHE A 1 240 ? -11.809 -10.327 4.423 1.00 95.19 240 PHE A O 1
ATOM 1965 N N . GLN A 1 241 ? -11.536 -8.886 2.722 1.00 93.00 241 GLN A N 1
ATOM 1966 C CA . GLN A 1 241 ? -12.131 -9.743 1.703 1.00 93.00 241 GLN A CA 1
ATOM 1967 C C . GLN A 1 241 ? -11.348 -11.053 1.539 1.00 93.00 241 GLN A C 1
ATOM 1969 O O . GLN A 1 241 ? -11.945 -12.126 1.563 1.00 93.00 241 GLN A O 1
ATOM 1974 N N . ASP A 1 242 ? -10.018 -10.972 1.446 1.00 90.56 242 ASP A N 1
ATOM 1975 C CA . ASP A 1 242 ? -9.164 -12.139 1.200 1.00 90.56 242 ASP A CA 1
ATOM 1976 C C . ASP A 1 242 ? -8.984 -13.034 2.447 1.00 90.56 242 ASP A C 1
ATOM 1978 O O . ASP A 1 242 ? -8.847 -14.249 2.315 1.00 90.56 242 ASP A O 1
ATOM 1982 N N . HIS A 1 243 ? -8.964 -12.463 3.661 1.00 94.19 243 HIS A N 1
ATOM 1983 C CA . HIS A 1 243 ? -8.541 -13.191 4.875 1.00 94.19 243 HIS A CA 1
ATOM 1984 C C . HIS A 1 243 ? -9.634 -13.343 5.934 1.00 94.19 243 HIS A C 1
ATOM 1986 O O . HIS A 1 243 ? -9.560 -14.243 6.772 1.00 94.19 243 HIS A O 1
ATOM 1992 N N . TYR A 1 244 ? -10.638 -12.465 5.930 1.00 95.12 244 TYR A N 1
ATOM 1993 C CA . TYR A 1 244 ? -11.682 -12.413 6.953 1.00 95.12 244 TYR A CA 1
ATOM 1994 C C . TYR A 1 244 ? -13.071 -12.091 6.358 1.00 95.12 244 TYR A C 1
ATOM 1996 O O . TYR A 1 244 ? -13.755 -11.200 6.873 1.00 95.12 244 TYR A O 1
ATOM 2004 N N . PRO A 1 245 ? -13.534 -12.806 5.309 1.00 94.44 245 PRO A N 1
ATOM 2005 C CA . PRO A 1 245 ? -14.764 -12.458 4.590 1.00 94.44 245 PRO A CA 1
ATOM 2006 C C . PRO A 1 245 ? -16.014 -12.482 5.483 1.00 94.44 245 PRO A C 1
ATOM 2008 O O . PRO A 1 245 ? -16.905 -11.653 5.325 1.00 94.44 245 PRO A O 1
ATOM 2011 N N . ALA A 1 246 ? -16.064 -13.370 6.482 1.00 95.06 246 ALA A N 1
ATOM 2012 C CA . ALA A 1 246 ? -17.157 -13.406 7.456 1.00 95.06 246 ALA A CA 1
ATOM 2013 C C . ALA A 1 246 ? -17.176 -12.172 8.379 1.00 95.06 246 ALA A C 1
ATOM 2015 O O . ALA A 1 246 ? -18.245 -11.651 8.697 1.00 95.06 246 ALA A O 1
ATOM 2016 N N . ASP A 1 247 ? -16.004 -11.678 8.793 1.00 95.44 247 ASP A N 1
ATOM 2017 C CA . ASP A 1 247 ? -15.914 -10.440 9.574 1.00 95.44 247 ASP A CA 1
ATOM 2018 C C . ASP A 1 247 ? -16.272 -9.232 8.697 1.00 95.44 247 ASP A C 1
ATOM 2020 O O . ASP A 1 247 ? -16.975 -8.341 9.161 1.00 95.44 247 ASP A O 1
ATOM 2024 N N . MET A 1 248 ? -15.855 -9.223 7.423 1.00 94.38 248 MET A N 1
ATOM 2025 C CA . MET A 1 248 ? -16.246 -8.192 6.456 1.00 94.38 248 MET A CA 1
ATOM 2026 C C . MET A 1 248 ? -17.764 -8.132 6.292 1.00 94.38 248 MET A C 1
ATOM 2028 O O . MET A 1 248 ? -18.338 -7.058 6.439 1.00 94.38 248 MET A O 1
ATOM 2032 N N . ALA A 1 249 ? -18.418 -9.278 6.072 1.00 94.38 249 ALA A N 1
ATOM 2033 C CA . ALA A 1 249 ? -19.870 -9.366 5.939 1.00 94.38 249 ALA A CA 1
ATOM 2034 C C . ALA A 1 249 ? -20.600 -8.777 7.157 1.00 94.38 249 ALA A C 1
ATOM 2036 O O . ALA A 1 249 ? -21.585 -8.066 6.996 1.00 94.38 249 ALA A O 1
ATOM 2037 N N . ARG A 1 250 ? -20.082 -8.994 8.373 1.00 94.56 250 ARG A N 1
ATOM 2038 C CA . ARG A 1 250 ? -20.638 -8.412 9.607 1.00 94.56 250 ARG A CA 1
ATOM 2039 C C . ARG A 1 250 ? -20.477 -6.895 9.718 1.00 94.56 250 ARG A C 1
ATOM 2041 O O . ARG A 1 250 ? -21.242 -6.280 10.449 1.00 94.56 250 ARG A O 1
ATOM 2048 N N . LEU A 1 251 ? -19.468 -6.308 9.077 1.00 93.69 251 LEU A N 1
ATOM 2049 C CA . LEU A 1 251 ? -19.220 -4.860 9.111 1.00 93.69 251 LEU A CA 1
ATOM 2050 C C . LEU A 1 251 ? -20.110 -4.092 8.130 1.00 93.69 251 LEU A C 1
ATOM 2052 O O . LEU A 1 251 ? -20.360 -2.907 8.340 1.00 93.69 251 LEU A O 1
ATOM 2056 N N . ILE A 1 252 ? -20.547 -4.756 7.057 1.00 93.88 252 ILE A N 1
ATOM 2057 C CA . ILE A 1 252 ? -21.314 -4.152 5.956 1.00 93.88 252 ILE A CA 1
ATOM 2058 C C . ILE A 1 252 ? -22.787 -4.579 5.913 1.00 93.88 252 ILE A C 1
ATOM 2060 O O . ILE A 1 252 ? -23.494 -4.183 4.981 1.00 93.88 252 ILE A O 1
ATOM 2064 N N . ALA A 1 253 ? -23.207 -5.418 6.864 1.00 87.00 253 ALA A N 1
ATOM 2065 C CA . ALA A 1 253 ? -24.600 -5.784 7.106 1.00 87.00 253 ALA A CA 1
ATOM 2066 C C . ALA A 1 253 ? -25.349 -4.622 7.767 1.00 87.00 253 ALA A C 1
ATOM 2068 O O . ALA A 1 253 ? -26.482 -4.345 7.318 1.00 87.00 253 ALA A O 1
#

Organism: Puccinia graminis f. sp. tritici (strain CRL 75-36-700-3 / race SCCL) (NCBI:txid418459)

Radius of gyration: 19.17 Å; chains: 1; bounding box: 47×34×61 Å

pLDDT: mean 80.68, std 16.81, range [31.02, 96.75]